Protein AF-A0A2H6FXD0-F1 (afdb_monomer_lite)

Foldseek 3Di:
DDDDDDDDDDDDDDDDDPDDDDDPDDDDPPPPPPPPPDPDAAAEFEEECCADCQARRPPDRPPGHYQVRLQDLVQDDDDNRHQYFQYEYEYAPPVDARQDAREDNAAHDVVGFYEYAYDVPGDHHHALKDWDFDPWDDPDDQLKTKGQAQDQFPWKAFQVPHTFAEAEKDQFDDWDDDDDQKIKGPFDQDAFPWKWFADDLDTDTADEDDDLHDDDARYKYKDDDPDDGGIMIMHRHHPSDDPVPDDRPRMIRFRDDPNPDDARHWYADNSSNMIMHQHNVSHT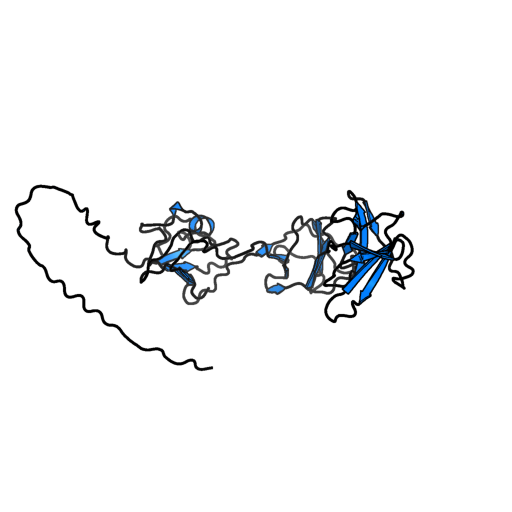DHTRRMMGRNDPDNYHQPPYYRYHYDYD

Radius of gyration: 30.17 Å; chains: 1; bounding box: 67×53×91 Å

Structure (mmCIF, N/CA/C/O backbone):
data_AF-A0A2H6FXD0-F1
#
_entry.id   AF-A0A2H6FXD0-F1
#
loop_
_atom_site.group_PDB
_atom_site.id
_atom_site.type_symbol
_atom_site.label_atom_id
_atom_site.label_alt_id
_atom_site.label_comp_id
_atom_site.label_asym_id
_atom_site.label_entity_id
_atom_site.label_seq_id
_atom_site.pdbx_PDB_ins_code
_atom_site.Cartn_x
_atom_site.Cartn_y
_atom_site.Cartn_z
_atom_site.occupancy
_atom_site.B_iso_or_equiv
_atom_site.auth_seq_id
_atom_site.auth_comp_id
_atom_site.auth_asym_id
_atom_site.auth_atom_id
_atom_site.pdbx_PDB_model_num
ATOM 1 N N . MET A 1 1 ? -33.861 -4.745 -5.002 1.00 38.88 1 MET A N 1
ATOM 2 C CA . MET A 1 1 ? -33.821 -6.207 -4.794 1.00 38.88 1 MET A CA 1
ATOM 3 C C . MET A 1 1 ? -34.271 -6.462 -3.362 1.00 38.88 1 MET A C 1
ATOM 5 O O . MET A 1 1 ? -33.571 -6.068 -2.443 1.00 38.88 1 MET A O 1
ATOM 9 N N . LYS A 1 2 ? -35.511 -6.928 -3.173 1.00 34.16 2 LYS A N 1
ATOM 10 C CA . LYS A 1 2 ? -36.116 -7.185 -1.857 1.00 34.16 2 LYS A CA 1
ATOM 11 C C . LYS A 1 2 ? -35.748 -8.607 -1.438 1.00 34.16 2 LYS A C 1
ATOM 13 O O . LYS A 1 2 ? -36.077 -9.528 -2.177 1.00 34.16 2 LYS A O 1
ATOM 18 N N . ILE A 1 3 ? -35.118 -8.773 -0.278 1.00 30.42 3 ILE A N 1
ATOM 19 C CA . ILE A 1 3 ? -35.028 -10.070 0.397 1.00 30.42 3 ILE A CA 1
ATOM 20 C C . ILE A 1 3 ? -35.851 -9.986 1.677 1.00 30.42 3 ILE A C 1
ATOM 22 O O . ILE A 1 3 ? -35.764 -9.042 2.459 1.00 30.42 3 ILE A O 1
ATOM 26 N N . SER A 1 4 ? -36.741 -10.959 1.763 1.00 31.44 4 SER A N 1
ATOM 27 C CA . SER A 1 4 ? -37.813 -11.166 2.712 1.00 31.44 4 SER A CA 1
ATOM 28 C C . SER A 1 4 ? -37.338 -11.635 4.084 1.00 31.44 4 SER A C 1
ATOM 30 O O . SER A 1 4 ? -36.373 -12.379 4.220 1.00 31.44 4 SER A O 1
ATOM 32 N N . GLN A 1 5 ? -38.131 -11.208 5.062 1.00 38.06 5 GLN A N 1
ATOM 33 C CA . GLN A 1 5 ? -38.290 -11.670 6.436 1.00 38.06 5 GLN A CA 1
ATOM 34 C C . GLN A 1 5 ? -37.974 -13.156 6.690 1.00 38.06 5 GLN A C 1
ATOM 36 O O . GLN A 1 5 ? -38.486 -14.035 6.001 1.00 38.06 5 GLN A O 1
ATOM 41 N N . PHE A 1 6 ? -37.263 -13.409 7.791 1.00 33.41 6 PHE A N 1
ATOM 42 C CA . PHE A 1 6 ? -37.398 -14.623 8.596 1.00 33.41 6 PHE A CA 1
ATOM 43 C C . PHE A 1 6 ? -37.820 -14.204 10.011 1.00 33.41 6 PHE A C 1
ATOM 45 O O . PHE A 1 6 ? -37.043 -13.623 10.762 1.00 33.41 6 PHE A O 1
ATOM 52 N N . LEU A 1 7 ? -39.076 -14.484 10.351 1.00 39.12 7 LEU A N 1
ATOM 53 C CA . LEU A 1 7 ? -39.551 -14.631 11.723 1.00 39.12 7 LEU A CA 1
ATOM 54 C C . LEU A 1 7 ? -39.653 -16.134 11.982 1.00 39.12 7 LEU A C 1
ATOM 56 O O . LEU A 1 7 ? -40.256 -16.829 11.167 1.00 39.12 7 LEU A O 1
ATOM 60 N N . ASN A 1 8 ? -39.080 -16.620 13.088 1.00 34.03 8 ASN A N 1
ATOM 61 C CA . ASN A 1 8 ? -39.716 -17.617 13.958 1.00 34.03 8 ASN A CA 1
ATOM 62 C C . ASN A 1 8 ? -38.872 -17.929 15.208 1.00 34.03 8 ASN A C 1
ATOM 64 O O . ASN A 1 8 ? -37.727 -18.347 15.096 1.00 34.03 8 ASN A O 1
ATOM 68 N N . ASN A 1 9 ? -39.547 -17.793 16.358 1.00 33.56 9 ASN A N 1
ATOM 69 C CA . ASN A 1 9 ? -39.461 -18.568 17.606 1.00 33.56 9 ASN A CA 1
ATOM 70 C C . ASN A 1 9 ? -38.090 -18.643 18.313 1.00 33.56 9 ASN A C 1
ATOM 72 O O . ASN A 1 9 ? -37.129 -19.208 17.814 1.00 33.56 9 ASN A O 1
ATOM 76 N N . SER A 1 10 ? -37.951 -18.220 19.572 1.00 33.34 10 SER A N 1
ATOM 77 C CA . SER A 1 10 ? -38.599 -18.870 20.722 1.00 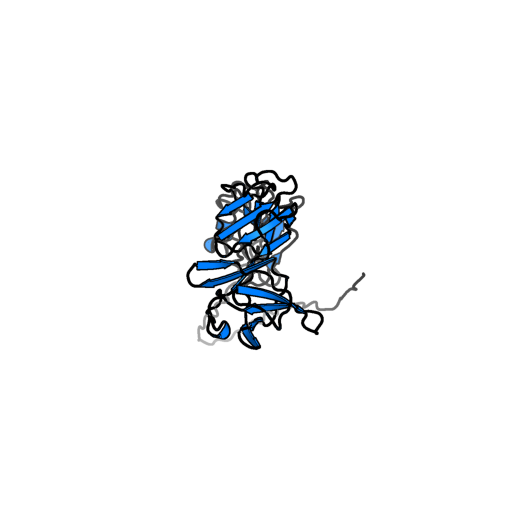33.34 10 SER A CA 1
ATOM 78 C C . SER A 1 10 ? -38.503 -17.977 21.967 1.00 33.34 10 SER A C 1
ATOM 80 O O . SER A 1 10 ? -37.406 -17.578 22.354 1.00 33.34 10 SER A O 1
ATOM 82 N N . LEU A 1 11 ? -39.632 -17.705 22.624 1.00 38.50 11 LEU A N 1
ATOM 83 C CA . LEU A 1 11 ? -39.665 -17.152 23.979 1.00 38.50 11 LEU A CA 1
ATOM 84 C C . LEU A 1 11 ? -39.379 -18.304 24.961 1.00 38.50 11 LEU A C 1
ATOM 86 O O . LEU A 1 11 ? -40.228 -19.173 25.141 1.00 38.50 11 LEU A O 1
ATOM 90 N N . TYR A 1 12 ? -38.205 -18.332 25.593 1.00 41.25 12 TYR A N 1
ATOM 91 C CA . TYR A 1 12 ? -37.979 -19.178 26.769 1.00 41.25 12 TYR A CA 1
ATOM 92 C C . TYR A 1 12 ? -38.279 -18.359 28.026 1.00 41.25 12 TYR A C 1
ATOM 94 O O . TYR A 1 12 ? -37.483 -17.525 28.450 1.00 41.25 12 TYR A O 1
ATOM 102 N N . ALA A 1 13 ? -39.447 -18.600 28.619 1.00 37.66 13 ALA A N 1
ATOM 103 C CA . ALA A 1 13 ? -39.730 -18.204 29.989 1.00 37.66 13 ALA A CA 1
ATOM 104 C C . ALA A 1 13 ? -38.976 -19.158 30.927 1.00 37.66 13 ALA A C 1
ATOM 106 O O . ALA A 1 13 ? -39.341 -20.324 31.063 1.00 37.66 13 ALA A O 1
ATOM 107 N N . ILE A 1 14 ? -37.904 -18.676 31.554 1.00 41.06 14 ILE A N 1
ATOM 108 C CA . ILE A 1 14 ? -37.207 -19.409 32.615 1.00 41.06 14 ILE A CA 1
ATOM 109 C C . ILE A 1 14 ? -37.950 -19.133 33.923 1.00 41.06 14 ILE A C 1
ATOM 111 O O . ILE A 1 14 ? -37.813 -18.073 34.529 1.00 41.06 14 ILE A O 1
ATOM 115 N N . THR A 1 15 ? -38.771 -20.088 34.352 1.00 39.28 15 THR A N 1
ATOM 116 C CA . THR A 1 15 ? -39.356 -20.111 35.694 1.00 39.28 15 THR A CA 1
ATOM 117 C C . THR A 1 15 ? -38.315 -20.667 36.666 1.00 39.28 15 THR A C 1
ATOM 119 O O . THR A 1 15 ? -37.957 -21.840 36.593 1.00 39.28 15 THR A O 1
ATOM 122 N N . PHE A 1 16 ? -37.814 -19.837 37.582 1.00 36.22 16 PHE A N 1
ATOM 123 C CA . PHE A 1 16 ? -36.994 -20.303 38.701 1.00 36.22 16 PHE A CA 1
ATOM 124 C C . PHE A 1 16 ? -37.886 -21.027 39.719 1.00 36.22 16 PHE A C 1
ATOM 126 O O . PHE A 1 16 ? -38.666 -20.398 40.431 1.00 36.22 16 PHE A O 1
ATOM 133 N N . ILE A 1 17 ? -37.764 -22.353 39.801 1.00 37.97 17 ILE A N 1
ATOM 134 C CA . ILE A 1 17 ? -38.286 -23.145 40.920 1.00 37.97 17 ILE A CA 1
ATOM 135 C C . ILE A 1 17 ? -37.179 -23.216 41.975 1.00 37.97 17 ILE A C 1
ATOM 137 O O . ILE A 1 17 ? -36.180 -23.912 41.798 1.00 37.97 17 ILE A O 1
ATOM 141 N N . ALA A 1 18 ? -37.350 -22.490 43.079 1.00 41.81 18 ALA A N 1
ATOM 142 C CA . ALA A 1 18 ? -36.531 -22.654 44.274 1.00 41.81 18 ALA A CA 1
ATOM 143 C C . ALA A 1 18 ? -36.962 -23.939 45.004 1.00 41.81 18 ALA A C 1
ATOM 145 O O . ALA A 1 18 ? -37.889 -23.930 45.811 1.00 41.81 18 ALA A O 1
ATOM 146 N N . ALA A 1 19 ? -36.305 -25.059 44.700 1.00 47.44 19 ALA A N 1
ATOM 147 C CA . ALA A 1 19 ? -36.433 -26.289 45.474 1.00 47.44 19 ALA A CA 1
ATOM 148 C C . ALA A 1 19 ? -35.431 -26.264 46.638 1.00 47.44 19 ALA A C 1
ATOM 150 O O . ALA A 1 19 ? -34.236 -26.494 46.460 1.00 47.44 19 ALA A O 1
ATOM 151 N N . ALA A 1 20 ? -35.927 -25.975 47.841 1.00 50.72 20 ALA A N 1
ATOM 152 C CA . ALA A 1 20 ? -35.190 -26.173 49.080 1.00 50.72 20 ALA A CA 1
ATOM 153 C C . ALA A 1 20 ? -35.106 -27.680 49.387 1.00 50.72 20 ALA A C 1
ATOM 155 O O . ALA A 1 20 ? -36.060 -28.269 49.893 1.00 50.72 20 ALA A O 1
ATOM 156 N N . LEU A 1 21 ? -33.968 -28.310 49.077 1.00 45.41 21 LEU A N 1
ATOM 157 C CA . LEU A 1 21 ? -33.613 -29.627 49.609 1.00 45.41 21 LEU A CA 1
ATOM 158 C C . LEU A 1 21 ? -32.767 -29.449 50.875 1.00 45.41 21 LEU A C 1
ATOM 160 O O . LEU A 1 21 ? -31.603 -29.061 50.818 1.00 45.41 21 LEU A O 1
ATOM 164 N N . LEU A 1 22 ? -33.366 -29.765 52.021 1.00 52.91 22 LEU A N 1
ATOM 165 C CA . LEU A 1 22 ? -32.668 -29.997 53.282 1.00 52.91 22 LEU A CA 1
ATOM 166 C C . LEU A 1 22 ? -32.170 -31.448 53.305 1.00 52.91 22 LEU A C 1
ATOM 168 O O . LEU A 1 22 ? -32.970 -32.374 53.419 1.00 52.91 22 LEU A O 1
ATOM 172 N N . LEU A 1 23 ? -30.852 -31.642 53.229 1.00 51.75 23 LEU A N 1
ATOM 173 C CA . LEU A 1 23 ? -30.190 -32.901 53.575 1.00 51.75 23 LEU A CA 1
ATOM 174 C C . LEU A 1 23 ? -29.038 -32.623 54.555 1.00 51.75 23 LEU A C 1
ATOM 176 O O . LEU A 1 23 ? -28.218 -31.742 54.287 1.00 51.75 23 LEU A O 1
ATOM 180 N N . PRO A 1 24 ? -28.931 -33.373 55.665 1.00 58.72 24 PRO A N 1
ATOM 181 C CA . PRO A 1 24 ? -27.760 -33.351 56.525 1.00 58.72 24 PRO A CA 1
ATOM 182 C C . PRO A 1 24 ? -26.721 -34.329 55.960 1.00 58.72 24 PRO A C 1
ATOM 184 O O . PRO A 1 24 ? -26.877 -35.544 56.051 1.00 58.72 24 PRO A O 1
ATOM 187 N N . GLY A 1 25 ? -25.663 -33.807 55.344 1.00 49.00 25 GLY A N 1
ATOM 188 C CA . GLY A 1 25 ? -24.609 -34.629 54.751 1.00 49.00 25 GLY A CA 1
ATOM 189 C C . GLY A 1 25 ? -23.315 -33.848 54.583 1.00 49.00 25 GLY A C 1
ATOM 190 O O . GLY A 1 25 ? -23.149 -33.100 53.629 1.00 49.00 25 GLY A O 1
ATOM 191 N N . CYS A 1 26 ? -22.422 -34.015 55.552 1.00 54.16 26 CYS A N 1
ATOM 192 C CA . CYS A 1 26 ? -21.089 -33.435 55.635 1.00 54.16 26 CYS A CA 1
ATOM 193 C C . CYS A 1 26 ? -20.241 -33.753 54.386 1.00 54.16 26 CYS A C 1
ATOM 195 O O . CYS A 1 26 ? -20.087 -34.915 54.015 1.00 54.16 26 CYS A O 1
ATOM 197 N N . GLY A 1 27 ? -19.685 -32.714 53.760 1.00 50.03 27 GLY A N 1
ATOM 198 C CA . GLY A 1 27 ? -18.817 -32.812 52.586 1.00 50.03 27 GLY A CA 1
ATOM 199 C C . GLY A 1 27 ? -18.741 -31.477 51.849 1.00 50.03 27 GLY A C 1
ATOM 200 O O . GLY A 1 27 ? -19.303 -31.328 50.769 1.00 50.03 27 GLY A O 1
ATOM 201 N N . SER A 1 28 ? -18.092 -30.483 52.455 1.00 56.03 28 SER A N 1
ATOM 202 C CA . SER A 1 28 ? -17.949 -29.110 51.955 1.00 56.03 28 SER A CA 1
ATOM 203 C C . SER A 1 28 ? -17.104 -29.035 50.673 1.00 56.03 28 SER A C 1
ATOM 205 O O . SER A 1 28 ? -15.950 -28.615 50.678 1.00 56.03 28 SER A O 1
ATOM 207 N N . LYS A 1 29 ? -17.694 -29.408 49.532 1.00 53.94 29 LYS A N 1
ATOM 208 C CA . LYS A 1 29 ? -17.277 -28.890 48.226 1.00 53.94 29 LYS A CA 1
ATOM 209 C C . LYS A 1 29 ? -17.902 -27.511 48.072 1.00 53.94 29 LYS A C 1
ATOM 211 O O . LYS A 1 29 ? -19.076 -27.402 47.736 1.00 53.94 29 LYS A O 1
ATOM 216 N N . SER A 1 30 ? -17.118 -26.468 48.334 1.00 49.38 30 SER A N 1
ATOM 217 C CA . SER A 1 30 ? -17.476 -25.102 47.960 1.00 49.38 30 SER A CA 1
ATOM 218 C C . SER A 1 30 ? -17.662 -25.043 46.446 1.00 49.38 30 SER A C 1
ATOM 220 O O . SER A 1 30 ? -16.702 -24.899 45.692 1.00 49.38 30 SER A O 1
ATOM 222 N N . THR A 1 31 ? -18.902 -25.175 45.983 1.00 51.19 31 THR A N 1
ATOM 223 C CA . THR A 1 31 ? -19.306 -24.663 44.679 1.00 51.19 31 THR A CA 1
ATOM 224 C C . THR A 1 31 ? -19.169 -23.153 44.765 1.00 51.19 31 THR A C 1
ATOM 226 O O . THR A 1 31 ? -20.061 -22.464 45.260 1.00 51.19 31 THR A O 1
ATOM 229 N N . VAL A 1 32 ? -18.011 -22.641 44.348 1.00 52.88 32 VAL A N 1
ATOM 230 C CA . VAL A 1 32 ? -17.852 -21.226 44.030 1.00 52.88 32 VAL A CA 1
ATOM 231 C C . VAL A 1 32 ? -18.738 -20.992 42.813 1.00 52.88 32 VAL A C 1
ATOM 233 O O . VAL A 1 32 ? -18.307 -21.155 41.675 1.00 52.88 32 VAL A O 1
ATOM 236 N N . SER A 1 33 ? -20.013 -20.686 43.051 1.00 55.00 33 SER A N 1
ATOM 237 C CA . SER A 1 33 ? -20.817 -19.969 42.074 1.00 55.00 33 SER A CA 1
ATOM 238 C C . SER A 1 33 ? -20.101 -18.646 41.882 1.00 55.00 33 SER A C 1
ATOM 240 O O . SER A 1 33 ? -20.227 -17.749 42.715 1.00 55.00 33 SER A O 1
ATOM 242 N N . SER A 1 34 ? -19.271 -18.554 40.844 1.00 62.12 34 SER A N 1
ATOM 243 C CA . SER A 1 34 ? -18.758 -17.273 40.391 1.00 62.12 34 SER A CA 1
ATOM 244 C C . SER A 1 34 ? -19.989 -16.438 40.080 1.00 62.12 34 SER A C 1
ATOM 246 O O . SER A 1 34 ? -20.697 -16.717 39.111 1.00 62.12 34 SER A O 1
ATOM 248 N N . LEU A 1 35 ? -20.302 -15.488 40.959 1.00 50.78 35 LEU A N 1
ATOM 249 C CA . LEU A 1 35 ? -21.274 -14.454 40.664 1.00 50.78 35 LEU A CA 1
ATOM 250 C C . LEU A 1 35 ? -20.764 -13.794 39.390 1.00 50.78 35 LEU A C 1
ATOM 252 O O . LEU A 1 35 ? -19.721 -13.146 39.396 1.00 50.78 35 LEU A O 1
ATOM 256 N N . GLN A 1 36 ? -21.434 -14.079 38.279 1.00 54.44 36 GLN A N 1
ATOM 257 C CA . GLN A 1 36 ? -21.150 -13.430 37.018 1.00 54.44 36 GLN A CA 1
ATOM 258 C C . GLN A 1 36 ? -21.526 -11.967 37.237 1.00 54.44 36 GLN A C 1
ATOM 260 O O . GLN A 1 36 ? -22.710 -11.650 37.353 1.00 54.44 36 GLN A O 1
ATOM 265 N N . GLU A 1 37 ? -20.515 -11.113 37.419 1.00 58.50 37 GLU A N 1
ATOM 266 C CA . GLU A 1 37 ? -20.713 -9.672 37.548 1.00 58.50 37 GLU A CA 1
ATOM 267 C C . GLU A 1 37 ? -21.609 -9.207 36.400 1.00 58.50 37 GLU A C 1
ATOM 269 O O . GLU A 1 37 ? -21.444 -9.635 35.251 1.00 58.50 37 GLU A O 1
ATOM 274 N N . ALA A 1 38 ? -22.610 -8.387 36.734 1.00 54.16 38 ALA A N 1
ATOM 275 C CA . ALA A 1 38 ? -23.486 -7.805 35.734 1.00 54.16 38 ALA A CA 1
ATOM 276 C C . ALA A 1 38 ? -22.609 -7.144 34.659 1.00 54.16 38 ALA A C 1
ATOM 278 O O . ALA A 1 38 ? -21.655 -6.447 35.021 1.00 54.16 38 ALA A O 1
ATOM 279 N N . PRO A 1 39 ? -22.880 -7.380 33.361 1.00 57.72 39 PRO A N 1
ATOM 280 C CA . PRO A 1 39 ? -22.070 -6.794 32.310 1.00 57.72 39 PRO A CA 1
ATOM 281 C C . PRO A 1 39 ? -22.012 -5.274 32.518 1.00 57.72 39 PRO A C 1
ATOM 283 O O . PRO A 1 39 ? -23.047 -4.669 32.825 1.00 57.72 39 PRO A O 1
ATOM 286 N N . PRO A 1 40 ? -20.819 -4.662 32.420 1.00 59.84 40 PRO A N 1
ATOM 287 C CA . PRO A 1 40 ? -20.675 -3.228 32.608 1.00 59.84 40 PRO A CA 1
ATOM 288 C C . PRO A 1 40 ? -21.607 -2.495 31.641 1.00 59.84 40 PRO A C 1
ATOM 290 O O . PRO A 1 40 ? -21.858 -2.962 30.527 1.00 59.84 40 PRO A O 1
ATOM 293 N N . ALA A 1 41 ? -22.137 -1.350 32.075 1.00 69.81 41 ALA A N 1
ATOM 294 C CA . ALA A 1 41 ? -22.928 -0.497 31.201 1.00 69.81 41 ALA A CA 1
ATOM 295 C C . ALA A 1 41 ? -22.155 -0.225 29.899 1.00 69.81 41 ALA A C 1
ATOM 297 O O . ALA A 1 41 ? -20.930 -0.085 29.909 1.00 69.81 41 ALA A O 1
ATOM 298 N N . SER A 1 42 ? -22.871 -0.181 28.773 1.00 82.06 42 SER A N 1
ATOM 299 C CA . SER A 1 42 ? -22.286 0.122 27.466 1.00 82.06 42 SER A CA 1
ATOM 300 C C . SER A 1 42 ? -21.617 1.499 27.501 1.00 82.06 42 SER A C 1
ATOM 302 O O . SER A 1 42 ? -22.289 2.522 27.360 1.00 82.06 42 SER A O 1
ATOM 304 N N . ASN A 1 43 ? -20.294 1.521 27.650 1.00 93.56 43 ASN A N 1
ATOM 305 C CA . ASN A 1 43 ? -19.500 2.741 27.595 1.00 93.56 43 ASN A CA 1
ATOM 306 C C . ASN A 1 43 ? -19.154 3.091 26.145 1.00 93.56 43 ASN A C 1
ATOM 308 O O . ASN A 1 43 ? -18.894 2.209 25.317 1.00 93.56 43 ASN A O 1
ATOM 312 N N . LYS A 1 44 ? -19.134 4.395 25.856 1.00 97.19 44 LYS A N 1
ATOM 313 C CA . LYS A 1 44 ? -18.519 4.938 24.646 1.00 97.19 44 LYS A CA 1
ATOM 314 C C . LYS A 1 44 ? -17.063 5.274 24.942 1.00 97.19 44 LYS A C 1
ATOM 316 O O . LYS A 1 44 ? -16.779 5.909 25.954 1.00 97.19 44 LYS A O 1
ATOM 321 N N . LEU A 1 45 ? -16.176 4.849 24.058 1.00 98.25 45 LEU A N 1
ATOM 322 C CA . LEU A 1 45 ? -14.755 5.175 24.075 1.00 98.25 45 LEU A CA 1
ATOM 323 C C . LEU A 1 45 ? -14.417 5.836 22.746 1.00 98.25 45 LEU A C 1
ATOM 325 O O . LEU A 1 45 ? -15.004 5.472 21.733 1.00 98.25 45 LEU A O 1
ATOM 329 N N . TYR A 1 46 ? -13.499 6.786 22.736 1.00 98.12 46 TYR A N 1
ATOM 330 C CA . TYR A 1 46 ? -13.184 7.585 21.559 1.00 98.12 46 TYR A CA 1
ATOM 331 C C . TYR A 1 46 ? -11.770 7.279 21.081 1.00 98.12 46 TYR A C 1
ATOM 333 O O . TYR A 1 46 ? -10.873 7.033 21.888 1.00 98.12 46 TYR A O 1
ATOM 341 N N . VAL A 1 47 ? -11.588 7.282 19.764 1.00 98.19 47 VAL A N 1
ATOM 342 C CA . VAL A 1 47 ? -10.292 7.186 19.091 1.00 98.19 47 VAL A CA 1
ATOM 343 C C . VAL A 1 47 ? -10.157 8.415 18.194 1.00 98.19 47 VAL A C 1
ATOM 345 O O . VAL A 1 47 ? -11.075 8.692 17.425 1.00 98.19 47 VAL A O 1
ATOM 348 N N . CYS A 1 48 ? -9.045 9.140 18.316 1.00 97.12 48 CYS A N 1
ATOM 349 C CA . CYS A 1 48 ? -8.690 10.318 17.518 1.00 97.12 48 CYS A CA 1
ATOM 350 C C . CYS A 1 48 ? -7.240 10.203 17.036 1.00 97.12 48 CYS A C 1
ATOM 352 O O . CYS A 1 48 ? -6.408 9.616 17.731 1.00 97.12 48 CYS A O 1
ATOM 354 N N . ALA A 1 49 ? -6.901 10.751 15.866 1.00 95.38 49 ALA A N 1
ATOM 355 C CA . ALA A 1 49 ? -5.525 10.691 15.366 1.00 95.38 49 ALA A CA 1
ATOM 356 C C . ALA A 1 49 ? -4.561 11.449 16.297 1.00 95.38 49 ALA A C 1
ATOM 358 O O . ALA A 1 49 ? -3.403 11.063 16.453 1.00 95.38 49 ALA A O 1
ATOM 359 N N . THR A 1 50 ? -5.071 12.487 16.961 1.00 95.25 50 THR A N 1
ATOM 360 C CA . THR A 1 50 ? -4.340 13.359 17.891 1.00 95.25 50 THR A CA 1
ATOM 361 C C . THR A 1 50 ? -4.427 12.958 19.371 1.00 95.25 50 THR A C 1
ATOM 363 O O . THR A 1 50 ? -3.876 13.667 20.213 1.00 95.25 50 THR A O 1
ATOM 366 N N . GLY A 1 51 ? -5.091 11.843 19.708 1.00 96.19 51 GLY A N 1
ATOM 367 C CA . GLY A 1 51 ? -5.332 11.444 21.101 1.00 96.19 51 GLY A CA 1
ATOM 368 C C . GLY A 1 51 ? -4.072 11.126 21.918 1.00 96.19 51 GLY A C 1
ATOM 369 O O . GLY A 1 51 ? -3.037 10.726 21.377 1.00 96.19 51 GLY A O 1
ATOM 370 N N . ASP A 1 52 ? -4.165 11.266 23.244 1.00 95.94 52 ASP A N 1
ATOM 371 C CA . ASP A 1 52 ? -3.071 10.979 24.189 1.00 95.94 52 ASP A CA 1
ATOM 372 C C . ASP A 1 52 ? -3.308 9.744 25.086 1.00 95.94 52 ASP A C 1
ATOM 374 O O . ASP A 1 52 ? -2.424 9.351 25.850 1.00 95.94 52 ASP A O 1
ATOM 378 N N . ASN A 1 53 ? -4.470 9.090 24.954 1.00 95.69 53 ASN A N 1
ATOM 379 C CA . ASN A 1 53 ? -4.916 7.919 25.720 1.00 95.69 53 ASN A CA 1
ATOM 380 C C . ASN A 1 53 ? -5.202 8.149 27.220 1.00 95.69 53 ASN A C 1
ATOM 382 O O . ASN A 1 53 ? -5.365 7.174 27.956 1.00 95.69 53 ASN A O 1
ATOM 386 N N . SER A 1 54 ? -5.253 9.389 27.712 1.00 95.75 54 SER A N 1
ATOM 387 C CA . SER A 1 54 ? -5.355 9.668 29.155 1.00 95.75 54 SER A CA 1
ATOM 388 C C . SER A 1 54 ? -6.762 9.495 29.743 1.00 95.75 54 SER A C 1
ATOM 390 O O . SER A 1 54 ? -6.891 9.069 30.896 1.00 95.75 54 SER A O 1
ATOM 392 N N . ALA A 1 55 ? -7.822 9.775 28.977 1.00 94.25 55 ALA A N 1
ATOM 393 C CA . ALA A 1 55 ? -9.211 9.594 29.412 1.00 94.25 55 ALA A CA 1
ATOM 394 C C . ALA A 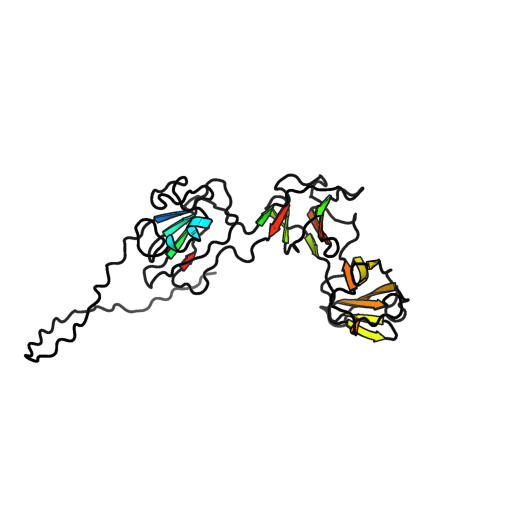1 55 ? -10.167 9.292 28.236 1.00 94.25 55 ALA A C 1
ATOM 396 O O . ALA A 1 55 ? -11.062 10.083 27.945 1.00 94.25 55 ALA A O 1
ATOM 397 N N . PRO A 1 56 ? -10.061 8.113 27.595 1.00 94.50 56 PRO A N 1
ATOM 398 C CA . PRO A 1 56 ? -10.743 7.828 26.330 1.00 94.50 56 PRO A CA 1
ATOM 399 C C . PRO A 1 56 ? -12.272 7.774 26.381 1.00 94.50 56 PRO A C 1
ATOM 401 O O . PRO A 1 56 ? -12.899 7.562 25.350 1.00 94.50 56 PRO A O 1
ATOM 404 N N . SER A 1 57 ? -12.894 7.914 27.550 1.00 94.94 57 SER A N 1
ATOM 405 C CA . SER A 1 57 ? -14.349 7.926 27.731 1.00 94.94 57 SER A CA 1
ATOM 406 C C . SER A 1 57 ? -14.952 9.334 27.832 1.00 94.94 57 SER A C 1
ATOM 408 O O . SER A 1 57 ? -16.164 9.457 27.998 1.00 94.94 57 SER A O 1
ATOM 410 N N . ASP A 1 58 ? -14.139 10.393 27.814 1.00 93.31 58 ASP A N 1
ATOM 411 C CA . ASP A 1 58 ? -14.576 11.762 28.128 1.00 93.31 58 ASP A CA 1
ATOM 412 C C . ASP A 1 58 ? -15.311 12.483 26.978 1.00 93.31 58 ASP A C 1
ATOM 414 O O . ASP A 1 58 ? -15.949 13.512 27.201 1.00 93.31 58 ASP A O 1
ATOM 418 N N . GLY A 1 59 ? -15.259 11.931 25.761 1.00 92.75 59 GLY A N 1
ATOM 419 C CA . GLY A 1 59 ? -15.890 12.507 24.572 1.00 92.75 59 GLY A CA 1
ATOM 420 C C . GLY A 1 59 ? -15.043 13.510 23.801 1.00 92.75 59 GLY A C 1
ATOM 421 O O . GLY A 1 59 ? -15.560 14.108 22.858 1.00 92.75 59 GLY A O 1
ATOM 422 N N . THR A 1 60 ? -13.774 13.709 24.160 1.00 94.50 60 THR A N 1
ATOM 423 C CA . THR A 1 60 ? -12.894 14.681 23.506 1.00 94.50 60 THR A CA 1
ATOM 424 C C . THR A 1 60 ? -11.735 14.002 22.791 1.00 94.50 60 THR A C 1
ATOM 426 O O . THR A 1 60 ? -11.235 12.965 23.219 1.00 94.50 60 THR A O 1
ATOM 429 N N . CYS A 1 61 ? -11.259 14.607 21.700 1.00 96.25 61 CYS A N 1
ATOM 430 C CA . CYS A 1 61 ? -10.096 14.067 21.002 1.00 96.25 61 CYS A CA 1
ATOM 431 C C . CYS A 1 61 ? -8.779 14.243 21.746 1.00 96.25 61 CYS A C 1
ATOM 433 O O . CYS A 1 61 ? -7.880 13.442 21.531 1.00 96.25 61 CYS A O 1
ATOM 435 N N . ALA A 1 62 ? -8.671 15.230 22.639 1.00 96.38 62 ALA A N 1
ATOM 436 C CA . ALA A 1 62 ? -7.447 15.455 23.403 1.00 96.38 62 ALA A CA 1
ATOM 437 C C . ALA A 1 62 ? -7.088 14.237 24.268 1.00 96.38 62 ALA A C 1
ATOM 439 O O . ALA A 1 62 ? -5.922 13.865 24.341 1.00 96.38 62 ALA A O 1
ATOM 440 N N . HIS A 1 63 ? -8.099 13.594 24.862 1.00 95.94 63 HIS A N 1
ATOM 441 C CA . HIS A 1 63 ? -7.918 12.496 25.811 1.00 95.94 63 HIS A CA 1
ATOM 442 C C . HIS A 1 63 ? -8.334 11.118 25.272 1.00 95.94 63 HIS A C 1
ATOM 444 O O . HIS A 1 63 ? -8.171 10.102 25.959 1.00 95.94 63 HIS A O 1
ATOM 450 N N . ALA A 1 64 ? -8.851 11.079 24.039 1.00 97.44 64 ALA A N 1
ATOM 451 C CA . ALA A 1 64 ? -9.178 9.871 23.293 1.00 97.44 64 ALA A CA 1
ATOM 452 C C . ALA A 1 64 ? -7.975 8.932 23.147 1.00 97.44 64 ALA A C 1
ATOM 454 O O . ALA A 1 64 ? -6.815 9.326 23.296 1.00 97.44 64 ALA A O 1
ATOM 455 N N . PHE A 1 65 ? -8.251 7.681 22.781 1.00 98.06 65 PHE A N 1
ATOM 456 C CA . PHE A 1 65 ? -7.192 6.817 22.294 1.00 98.06 65 PHE A CA 1
ATOM 457 C C . PHE A 1 65 ? -6.577 7.398 21.013 1.00 98.06 65 PHE A C 1
ATOM 459 O O . PHE A 1 65 ? -7.309 7.866 20.145 1.00 98.06 65 PHE A O 1
ATOM 466 N N . ASN A 1 66 ? -5.264 7.299 20.842 1.00 96.56 66 ASN A N 1
ATOM 467 C CA . ASN A 1 66 ? -4.672 7.279 19.506 1.00 96.56 66 ASN A CA 1
ATOM 468 C C . ASN A 1 66 ? -4.562 5.839 18.995 1.00 96.56 66 ASN A C 1
ATOM 470 O O . ASN A 1 66 ? -4.877 4.880 19.701 1.00 96.56 66 ASN A O 1
ATOM 474 N N . ALA A 1 67 ? -4.115 5.684 17.751 1.00 95.38 67 ALA A N 1
ATOM 475 C CA . ALA A 1 67 ? -3.892 4.381 17.133 1.00 95.38 67 ALA A CA 1
ATOM 476 C C . ALA A 1 67 ? -3.028 3.436 17.994 1.00 95.38 67 ALA A C 1
ATOM 478 O O . ALA A 1 67 ? -3.386 2.276 18.198 1.00 95.38 67 ALA A O 1
ATOM 479 N N . ASP A 1 68 ? -1.905 3.929 18.519 1.00 96.38 68 ASP A N 1
ATOM 480 C CA . ASP A 1 68 ? -0.967 3.114 19.296 1.00 96.38 68 ASP A CA 1
ATOM 481 C C . ASP A 1 68 ? -1.574 2.665 20.627 1.00 96.38 68 ASP A C 1
ATOM 483 O O . ASP A 1 68 ? -1.476 1.494 21.005 1.00 96.38 68 ASP A O 1
ATOM 487 N N . GLY A 1 69 ? -2.268 3.564 21.324 1.00 97.12 69 GLY A N 1
ATOM 488 C CA . GLY A 1 69 ? -2.957 3.216 22.558 1.00 97.12 69 GLY A CA 1
ATOM 489 C C . GLY A 1 69 ? -4.149 2.299 22.318 1.00 97.12 69 GLY A C 1
ATOM 490 O O . GLY A 1 69 ? -4.316 1.338 23.066 1.00 97.12 69 GLY A O 1
ATOM 491 N N . PHE A 1 70 ? -4.920 2.490 21.246 1.00 97.81 70 PHE A N 1
ATOM 492 C CA . PHE A 1 70 ? -5.956 1.532 20.855 1.00 97.81 70 PHE A CA 1
ATOM 493 C C . PHE A 1 70 ? -5.367 0.133 20.607 1.00 97.81 70 PHE A C 1
ATOM 495 O O . PHE A 1 70 ? -5.964 -0.867 20.994 1.00 97.81 70 PHE A O 1
ATOM 502 N N . ASN A 1 71 ? -4.168 0.044 20.032 1.00 97.62 71 ASN A N 1
ATOM 503 C CA . ASN A 1 71 ? -3.486 -1.224 19.761 1.00 97.62 71 ASN A CA 1
ATOM 504 C C . ASN A 1 71 ? -2.816 -1.862 20.991 1.00 97.62 71 ASN A C 1
ATOM 506 O O . ASN A 1 71 ? -2.423 -3.030 20.929 1.00 97.62 71 ASN A O 1
ATOM 510 N N . THR A 1 72 ? -2.695 -1.133 22.101 1.00 97.75 72 THR A N 1
ATOM 511 C CA . THR A 1 72 ? -2.001 -1.567 23.323 1.00 97.75 72 THR A CA 1
ATOM 512 C C . THR A 1 72 ? -2.896 -2.473 24.175 1.00 97.75 72 THR A C 1
ATOM 514 O O . THR A 1 72 ? -3.993 -2.080 24.564 1.00 97.75 72 THR A O 1
ATOM 517 N N . ALA A 1 73 ? -2.439 -3.690 24.500 1.00 97.56 73 ALA A N 1
ATOM 518 C CA . ALA A 1 73 ? -3.245 -4.715 25.179 1.00 97.56 73 ALA A CA 1
ATOM 519 C C . ALA A 1 73 ? -3.774 -4.279 26.559 1.00 97.56 73 ALA A C 1
ATOM 521 O O . ALA A 1 73 ? -4.879 -4.655 26.947 1.00 97.56 73 ALA A O 1
ATOM 522 N N . GLU A 1 74 ? -3.028 -3.448 27.286 1.00 97.19 74 GLU A N 1
ATOM 523 C CA . GLU A 1 74 ? -3.396 -2.916 28.600 1.00 97.19 74 GLU A CA 1
ATOM 524 C C . GLU A 1 74 ? -4.655 -2.037 28.559 1.00 97.19 74 GLU A C 1
ATOM 526 O O . GLU A 1 74 ? -5.344 -1.926 29.579 1.00 97.19 74 GLU A O 1
ATOM 531 N N . ASN A 1 75 ? -4.986 -1.473 27.393 1.00 97.56 75 ASN A N 1
ATOM 532 C CA . ASN A 1 75 ? -6.182 -0.661 27.156 1.00 97.56 75 ASN A CA 1
ATOM 533 C C . ASN A 1 75 ? -7.426 -1.499 26.818 1.00 97.56 75 ASN A C 1
ATOM 535 O O . ASN A 1 75 ? -8.487 -0.955 26.511 1.00 97.56 75 ASN A O 1
ATOM 539 N N . TRP A 1 76 ? -7.323 -2.827 26.918 1.00 97.88 76 TRP A N 1
ATOM 540 C CA . TRP A 1 76 ? -8.422 -3.764 26.710 1.00 97.88 76 TRP A CA 1
ATOM 541 C C . TRP A 1 76 ? -8.722 -4.574 27.968 1.00 97.88 76 TRP A C 1
ATOM 543 O O . TRP A 1 76 ? -7.877 -4.771 28.843 1.00 97.88 76 TRP A O 1
ATOM 553 N N . GLY A 1 77 ? -9.956 -5.066 28.052 1.00 96.19 77 GLY A N 1
ATOM 554 C CA . GLY A 1 77 ? -10.463 -5.795 29.212 1.00 96.19 77 GLY A CA 1
ATOM 555 C C . GLY A 1 77 ? -11.276 -4.905 30.158 1.00 96.19 77 GLY A C 1
ATOM 556 O O . GLY A 1 77 ? -11.651 -3.798 29.786 1.00 96.19 77 GLY A O 1
ATOM 557 N N . PRO A 1 78 ? -11.611 -5.385 31.365 1.00 92.62 78 PRO A N 1
ATOM 558 C CA . PRO A 1 78 ? -12.523 -4.681 32.264 1.00 92.62 78 PRO A CA 1
ATOM 559 C C . PRO A 1 78 ? -11.924 -3.367 32.792 1.00 92.62 78 PRO A C 1
ATOM 561 O O . PRO A 1 78 ? -10.773 -3.327 33.232 1.00 92.62 78 PRO A O 1
ATOM 564 N N . GLY A 1 79 ? -12.719 -2.295 32.781 1.00 91.69 79 GLY A N 1
ATOM 565 C CA . GLY A 1 79 ? -12.356 -0.981 33.323 1.00 91.69 79 GLY A CA 1
ATOM 566 C C . GLY A 1 79 ? -13.113 0.162 32.642 1.00 91.69 79 GLY A C 1
ATOM 567 O O . GLY A 1 79 ? -13.603 0.006 31.531 1.00 91.69 79 GLY A O 1
ATOM 568 N N . ALA A 1 80 ? -13.206 1.324 33.299 1.00 89.44 80 ALA A N 1
ATOM 569 C CA . ALA A 1 80 ? -13.941 2.479 32.763 1.00 89.44 80 ALA A CA 1
ATOM 570 C C . ALA A 1 80 ? -13.325 3.047 31.468 1.00 89.44 80 ALA A C 1
ATOM 572 O O . ALA A 1 80 ? -14.054 3.466 30.576 1.00 89.44 80 ALA A O 1
ATOM 573 N N . ASN A 1 81 ? -11.996 2.978 31.351 1.00 95.00 81 ASN A N 1
ATOM 574 C CA . ASN A 1 81 ? -11.210 3.517 30.236 1.00 95.00 81 ASN A CA 1
ATOM 575 C C . ASN A 1 81 ? -10.597 2.407 29.373 1.00 95.00 81 ASN A C 1
ATOM 577 O O . ASN A 1 81 ? -9.529 2.588 28.797 1.00 95.00 81 ASN A O 1
ATOM 581 N N . LYS A 1 82 ? -11.221 1.227 29.347 1.00 96.56 82 LYS A N 1
ATOM 582 C CA . LYS A 1 82 ? -10.724 0.073 28.599 1.00 96.56 82 LYS A CA 1
ATOM 583 C C . LYS A 1 82 ? -11.793 -0.470 27.677 1.00 96.56 82 LYS A C 1
ATOM 585 O O . LYS A 1 82 ? -12.963 -0.517 28.042 1.00 96.56 82 LYS A O 1
ATOM 590 N N . VAL A 1 83 ? -11.376 -0.923 26.500 1.00 97.69 83 VAL A N 1
ATOM 591 C CA . VAL A 1 83 ? -12.279 -1.546 25.534 1.00 97.69 83 VAL A CA 1
ATOM 592 C C . VAL A 1 83 ? -12.627 -2.961 26.004 1.00 97.69 83 VAL A C 1
ATOM 594 O O . VAL A 1 83 ? -11.765 -3.836 26.123 1.00 97.69 83 VAL A O 1
ATOM 597 N N . SER A 1 84 ? -13.912 -3.201 26.259 1.00 97.19 84 SER A N 1
ATOM 598 C CA . SER A 1 84 ? -14.459 -4.475 26.735 1.00 97.19 84 SER A CA 1
ATOM 599 C C . SER A 1 84 ? -15.788 -4.827 26.060 1.00 97.19 84 SER A C 1
ATOM 601 O O . SER A 1 84 ? -16.356 -4.029 25.312 1.00 97.19 84 SER A O 1
ATOM 603 N N . ALA A 1 85 ? -16.280 -6.049 26.288 1.00 96.88 85 ALA A N 1
ATOM 604 C CA . ALA A 1 85 ? -17.544 -6.523 25.725 1.00 96.88 85 ALA A CA 1
ATOM 605 C C . ALA A 1 85 ? -18.707 -5.559 26.028 1.00 96.88 85 ALA A C 1
ATOM 607 O O . ALA A 1 85 ? -18.867 -5.104 27.158 1.00 96.88 85 ALA A O 1
ATOM 608 N N . GLY A 1 86 ? -19.523 -5.262 25.013 1.00 96.38 86 GLY A N 1
ATOM 609 C CA . GLY A 1 86 ? -20.637 -4.314 25.099 1.00 96.38 86 GLY A CA 1
ATOM 610 C C . GLY A 1 86 ? -20.248 -2.844 24.932 1.00 96.38 86 GLY A C 1
ATOM 611 O O . GLY A 1 86 ? -21.133 -1.994 24.907 1.00 96.38 86 GLY A O 1
ATOM 612 N N . ASN A 1 87 ? -18.959 -2.507 24.820 1.00 97.69 87 ASN A N 1
ATOM 613 C CA . ASN A 1 87 ? -18.541 -1.128 24.565 1.00 97.69 87 ASN A CA 1
ATOM 614 C C . ASN A 1 87 ? -18.693 -0.744 23.090 1.00 97.69 87 ASN A C 1
ATOM 616 O O . ASN A 1 87 ? -18.621 -1.581 22.185 1.00 97.69 87 ASN A O 1
ATOM 620 N N . THR A 1 88 ? -18.854 0.559 22.864 1.00 97.88 88 THR A N 1
ATOM 621 C CA . THR A 1 88 ? -18.797 1.174 21.537 1.00 97.88 88 THR A CA 1
ATOM 622 C C . THR A 1 88 ? -17.565 2.065 21.447 1.00 97.88 88 THR A C 1
ATOM 624 O O . THR A 1 88 ? -17.425 3.012 22.214 1.00 97.88 88 THR A O 1
ATOM 627 N N . VAL A 1 89 ? -16.689 1.779 20.496 1.00 98.31 89 VAL A N 1
ATOM 628 C CA . VAL A 1 89 ? -15.540 2.599 20.131 1.00 98.31 89 VAL A CA 1
ATOM 629 C C . VAL A 1 89 ? -15.956 3.521 18.987 1.00 98.31 89 VAL A C 1
ATOM 631 O O . VAL A 1 89 ? -16.380 3.058 17.928 1.00 98.31 89 VAL A O 1
ATOM 634 N N . ILE A 1 90 ? -15.864 4.823 19.222 1.00 98.31 90 ILE A N 1
ATOM 635 C CA . ILE A 1 90 ? -16.196 5.893 18.291 1.00 98.31 90 ILE A CA 1
ATOM 636 C C . ILE A 1 90 ? -14.899 6.424 17.688 1.00 98.31 90 ILE A C 1
ATOM 638 O O . ILE A 1 90 ? -14.072 6.994 18.396 1.00 98.31 90 ILE A O 1
ATOM 642 N N . ILE A 1 91 ? -14.724 6.239 16.385 1.00 97.94 91 ILE A N 1
ATOM 643 C CA . ILE A 1 91 ? -13.613 6.816 15.631 1.00 97.94 91 ILE A CA 1
ATOM 644 C C . ILE A 1 91 ? -14.045 8.211 15.191 1.00 97.94 91 ILE A C 1
ATOM 646 O O . ILE A 1 91 ? -15.042 8.364 14.485 1.00 97.94 91 ILE A O 1
ATOM 650 N N . LYS A 1 92 ? -13.336 9.229 15.663 1.00 97.44 92 LYS A N 1
ATOM 651 C CA . LYS A 1 92 ? -13.661 10.626 15.386 1.00 97.44 92 LYS A CA 1
ATOM 652 C C . LYS A 1 92 ? -12.939 11.117 14.144 1.00 97.44 92 LYS A C 1
ATOM 654 O O . LYS A 1 92 ? -11.832 10.678 13.840 1.00 97.44 92 LYS A O 1
ATOM 659 N N . ASP A 1 93 ? -13.555 12.059 13.455 1.00 96.06 93 ASP A N 1
ATOM 660 C CA . ASP A 1 93 ? -12.875 12.872 12.455 1.00 96.06 93 ASP A CA 1
ATOM 661 C C . ASP A 1 93 ? -12.295 14.118 13.141 1.00 96.06 93 ASP A C 1
ATOM 663 O O . ASP A 1 93 ? -13.032 15.015 13.558 1.00 96.06 93 ASP A O 1
ATOM 667 N N . ASP A 1 94 ? -10.974 14.145 13.328 1.00 94.25 94 ASP A N 1
ATOM 668 C CA . ASP A 1 94 ? -10.232 15.298 13.851 1.00 94.25 94 ASP A CA 1
ATOM 669 C C . ASP A 1 94 ? -9.416 16.012 12.758 1.00 94.25 94 ASP A C 1
ATOM 671 O O . ASP A 1 94 ? -8.491 16.768 13.060 1.00 94.25 94 ASP A O 1
ATOM 675 N N . GLY A 1 95 ? -9.761 15.784 11.482 1.00 91.00 95 GLY A N 1
ATOM 676 C CA . GLY A 1 95 ? -9.035 16.299 10.320 1.00 91.00 95 GLY A CA 1
ATOM 677 C C . GLY A 1 95 ? -7.729 15.556 10.016 1.00 91.00 95 GLY A C 1
ATOM 678 O O . GLY A 1 95 ? -7.040 15.903 9.055 1.00 91.00 95 GLY A O 1
ATOM 679 N N . GLY A 1 96 ? -7.380 14.548 10.820 1.00 87.50 96 GLY A N 1
ATOM 680 C CA . GLY A 1 96 ? -6.283 13.625 10.572 1.00 87.50 96 GLY A CA 1
ATOM 681 C C . GLY A 1 96 ? -6.748 12.328 9.911 1.00 87.50 96 GLY A C 1
ATOM 682 O O . GLY A 1 96 ? -7.929 11.988 9.889 1.00 87.50 96 GLY A O 1
ATOM 683 N N . ALA A 1 97 ? -5.785 11.567 9.398 1.00 90.25 97 ALA A N 1
ATOM 684 C CA . ALA A 1 97 ? -6.015 10.215 8.915 1.00 90.25 97 ALA A CA 1
ATOM 685 C C . ALA A 1 97 ? -5.184 9.221 9.739 1.00 90.25 97 ALA A C 1
ATOM 687 O O . ALA A 1 97 ? -4.037 9.485 10.109 1.00 90.25 97 ALA A O 1
ATOM 688 N N . TYR A 1 98 ? -5.777 8.073 10.049 1.00 94.19 98 TYR A N 1
ATOM 689 C CA . TYR A 1 98 ? -5.176 7.044 10.887 1.00 94.19 98 TYR A CA 1
ATOM 690 C C . TYR A 1 98 ? -4.294 6.137 10.030 1.00 94.19 98 TYR A C 1
ATOM 692 O O . TYR A 1 98 ? -4.808 5.286 9.310 1.00 94.19 98 TYR A O 1
ATOM 700 N N . MET A 1 99 ? -2.975 6.321 10.109 1.00 91.12 99 MET A N 1
ATOM 701 C CA . MET A 1 99 ? -1.978 5.653 9.252 1.00 91.12 99 MET A CA 1
ATOM 702 C C . MET A 1 99 ? -1.486 4.306 9.810 1.00 91.12 99 MET A C 1
ATOM 704 O O . MET A 1 99 ? -0.308 3.959 9.694 1.00 91.12 99 MET A O 1
ATOM 708 N N . SER A 1 100 ? -2.350 3.559 10.497 1.00 93.81 100 SER A N 1
ATOM 709 C CA . SER A 1 100 ? -1.975 2.306 11.154 1.00 93.81 100 SER A CA 1
ATOM 710 C C . SER A 1 100 ? -3.095 1.275 11.119 1.00 93.81 100 SER A C 1
ATOM 712 O O . SER A 1 100 ? -4.276 1.585 10.963 1.00 93.81 100 SER A O 1
ATOM 714 N N . THR A 1 101 ? -2.715 0.013 11.301 1.00 96.06 101 THR A N 1
ATOM 715 C CA . THR A 1 101 ? -3.677 -1.067 11.481 1.00 96.06 101 THR A CA 1
ATOM 716 C C . THR A 1 101 ? -4.305 -0.984 12.867 1.00 96.06 101 THR A C 1
ATOM 718 O O . THR A 1 101 ? -3.598 -0.975 13.873 1.00 96.06 101 THR A O 1
ATOM 721 N N . PHE A 1 102 ? -5.631 -1.054 12.932 1.00 97.56 102 PHE A N 1
ATOM 722 C CA . PHE A 1 102 ? -6.382 -1.179 14.176 1.00 97.56 102 PHE A CA 1
ATOM 723 C C . PHE A 1 102 ? -6.451 -2.656 14.577 1.00 97.56 102 PHE A C 1
ATOM 725 O O . PHE A 1 102 ? -7.129 -3.475 13.948 1.00 97.56 102 PHE A O 1
ATOM 732 N N . THR A 1 103 ? -5.722 -3.015 15.629 1.00 97.81 103 THR A N 1
ATOM 733 C CA . THR A 1 103 ? -5.606 -4.379 16.145 1.00 97.81 103 THR A CA 1
ATOM 734 C C . THR A 1 103 ? -6.575 -4.585 17.295 1.00 97.81 103 THR A C 1
ATOM 736 O O . THR A 1 103 ? -6.408 -4.041 18.383 1.00 97.81 103 THR A O 1
ATOM 739 N N . ILE A 1 104 ? -7.590 -5.414 17.068 1.00 98.06 104 ILE A N 1
ATOM 740 C CA . ILE A 1 104 ? -8.599 -5.720 18.077 1.00 98.06 104 ILE A CA 1
ATOM 741 C C . ILE A 1 104 ? -8.008 -6.712 19.073 1.00 98.06 104 ILE A C 1
ATOM 743 O O . ILE A 1 104 ? -7.726 -7.857 18.721 1.00 98.06 104 ILE A O 1
ATOM 747 N N . GLN A 1 105 ? -7.828 -6.297 20.328 1.00 98.12 105 GLN A N 1
ATOM 748 C CA . GLN A 1 105 ? -7.184 -7.145 21.341 1.00 98.12 105 GLN A CA 1
ATOM 749 C C . GLN A 1 105 ? -8.191 -7.975 22.159 1.00 98.12 105 GLN A C 1
ATOM 751 O O . GLN A 1 105 ? -7.823 -9.017 22.706 1.00 98.12 105 GLN A O 1
ATOM 756 N N . GLY A 1 106 ? -9.472 -7.592 22.197 1.00 97.06 106 GLY A N 1
ATOM 757 C CA . GLY A 1 106 ? -10.531 -8.259 22.970 1.00 97.06 106 GLY A CA 1
ATOM 758 C C . GLY A 1 106 ? -11.630 -8.908 22.121 1.00 97.06 106 GLY A C 1
ATOM 759 O O . GLY A 1 106 ? -11.754 -8.642 20.932 1.00 97.06 106 GLY A O 1
ATOM 760 N N . SER A 1 107 ? -12.440 -9.773 22.737 1.00 98.06 107 SER A N 1
ATOM 761 C CA . SER A 1 107 ? -13.684 -10.285 22.139 1.00 98.06 107 SER A CA 1
ATOM 762 C C . SER A 1 107 ? -14.897 -9.695 22.847 1.00 98.06 107 SER A C 1
ATOM 764 O O . SER A 1 107 ? -14.865 -9.480 24.060 1.00 98.06 107 SER A O 1
ATOM 766 N N . GLY A 1 108 ? -15.979 -9.485 22.100 1.00 97.38 108 GLY A N 1
ATOM 767 C CA . GLY A 1 108 ? -17.298 -9.292 22.692 1.00 97.38 108 GLY A CA 1
ATOM 768 C C . GLY A 1 108 ? -17.890 -10.616 23.180 1.00 97.38 108 GLY A C 1
ATOM 769 O O . GLY A 1 108 ? -17.316 -11.692 22.991 1.00 97.38 108 GLY A O 1
ATOM 770 N N . THR A 1 109 ? -19.091 -10.554 23.743 1.00 96.75 109 THR A N 1
ATOM 771 C CA . THR A 1 109 ? -19.885 -11.743 24.086 1.00 96.75 109 THR A CA 1
ATOM 772 C C . THR A 1 109 ? -21.196 -11.756 23.306 1.00 96.75 109 THR A C 1
ATOM 774 O O . THR A 1 109 ? -21.601 -10.746 22.727 1.00 96.75 109 THR A O 1
ATOM 777 N N . ALA A 1 110 ? -21.875 -12.904 23.269 1.00 95.31 110 ALA A N 1
ATOM 778 C CA . ALA A 1 110 ? -23.216 -12.978 22.699 1.00 95.31 110 ALA A CA 1
ATOM 779 C C . ALA A 1 110 ? -24.148 -12.001 23.443 1.00 95.31 110 ALA A C 1
ATOM 781 O O . ALA A 1 110 ? -24.236 -12.031 24.669 1.00 95.31 110 ALA A O 1
ATOM 782 N N . GLY A 1 111 ? -24.806 -11.109 22.702 1.00 95.06 111 GLY A N 1
ATOM 783 C CA . GLY A 1 111 ? -25.644 -10.038 23.255 1.00 95.06 111 GLY A CA 1
ATOM 784 C C . GLY A 1 111 ? -24.891 -8.764 23.659 1.00 95.06 111 GLY A C 1
ATOM 785 O O . GLY A 1 111 ? -25.523 -7.719 23.750 1.00 95.06 111 GLY A O 1
ATOM 786 N N . ASN A 1 112 ? -23.562 -8.814 23.820 1.00 96.31 112 ASN A N 1
ATOM 787 C CA . ASN A 1 112 ? -22.722 -7.648 24.120 1.00 96.31 112 ASN A CA 1
ATOM 788 C C . ASN A 1 112 ? -21.502 -7.605 23.177 1.00 96.31 112 ASN A C 1
ATOM 790 O O . ASN A 1 112 ? -20.362 -7.830 23.612 1.00 96.31 112 ASN A O 1
ATOM 794 N N . PRO A 1 113 ? -21.713 -7.373 21.867 1.00 97.56 113 PRO A N 1
ATOM 795 C CA . PRO A 1 113 ? -20.607 -7.223 20.933 1.00 97.56 113 PRO A CA 1
ATOM 796 C C . PRO A 1 113 ? -19.775 -5.975 21.258 1.00 97.56 113 PRO A C 1
ATOM 798 O O . PRO A 1 113 ? -20.277 -5.019 21.848 1.00 97.56 113 PRO A O 1
ATOM 801 N N . ILE A 1 114 ? -18.507 -5.970 20.847 1.00 98.31 114 ILE A N 1
ATOM 802 C CA . ILE A 1 114 ? -17.719 -4.731 20.776 1.00 98.31 114 ILE A CA 1
ATOM 803 C C . ILE A 1 114 ? -18.069 -4.064 19.450 1.00 98.31 114 ILE A C 1
ATOM 805 O O . ILE A 1 114 ? -17.939 -4.696 18.401 1.00 98.31 114 ILE A O 1
ATOM 809 N N . THR A 1 115 ? -18.522 -2.814 19.488 1.00 98.06 115 THR A N 1
ATOM 810 C CA . THR A 1 115 ? -18.878 -2.052 18.281 1.00 98.06 115 THR A CA 1
ATOM 811 C C . THR A 1 115 ? -17.807 -1.017 17.985 1.00 98.06 115 THR A C 1
ATOM 813 O O . THR A 1 115 ? -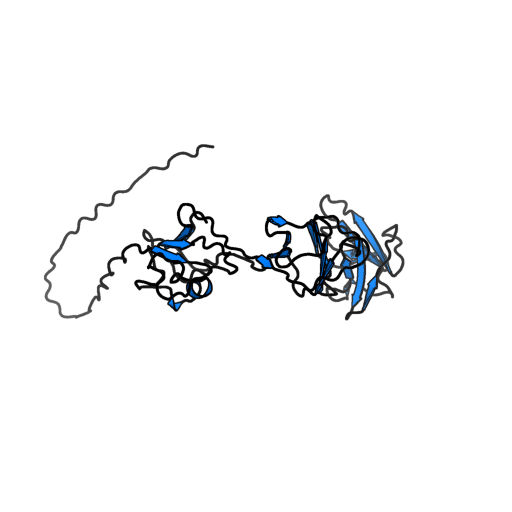17.376 -0.327 18.897 1.00 98.06 115 THR A O 1
ATOM 816 N N . ILE A 1 116 ? -17.387 -0.889 16.731 1.00 98.44 116 ILE A N 1
ATOM 817 C CA . ILE A 1 116 ? -16.435 0.124 16.262 1.00 98.44 116 ILE A CA 1
ATOM 818 C C . ILE A 1 116 ? -17.092 0.861 15.104 1.00 98.44 116 ILE A C 1
ATOM 820 O O . ILE A 1 116 ? -17.506 0.221 14.142 1.00 98.44 116 ILE A O 1
ATOM 824 N N . GLN A 1 117 ? -17.234 2.178 15.196 1.00 97.94 117 GLN A N 1
ATOM 825 C CA . GLN A 1 117 ? -17.919 2.979 14.178 1.00 97.94 117 GLN A CA 1
ATOM 826 C C . GLN A 1 117 ? -17.471 4.440 14.227 1.00 97.94 117 GLN A C 1
ATOM 828 O O . GLN A 1 117 ? -16.941 4.885 15.241 1.00 97.94 117 GLN A O 1
ATOM 833 N N . ALA A 1 118 ? -17.732 5.197 13.167 1.00 97.88 118 ALA A N 1
ATOM 834 C CA . ALA A 1 118 ? -17.614 6.647 13.184 1.00 97.88 118 ALA A CA 1
ATOM 835 C C . ALA A 1 118 ? -18.717 7.299 14.035 1.00 97.88 118 ALA A C 1
ATOM 837 O O . ALA A 1 118 ? -19.805 6.735 14.224 1.00 97.88 118 ALA A O 1
ATOM 838 N N . GLU A 1 119 ? -18.464 8.513 14.529 1.00 96.50 119 GLU A N 1
ATOM 839 C CA . GLU A 1 119 ? -19.548 9.348 15.048 1.00 96.50 119 GLU A CA 1
ATOM 840 C C . GLU A 1 119 ? -20.507 9.755 13.917 1.00 96.50 119 GLU A C 1
ATOM 842 O O . GLU A 1 119 ? -20.135 9.870 12.750 1.00 96.50 119 GLU A O 1
ATOM 847 N N . SER A 1 120 ? -21.784 9.956 14.245 1.00 95.69 120 SER A N 1
ATOM 848 C CA . SER A 1 120 ? -22.775 10.363 13.252 1.00 95.69 120 SER A CA 1
ATOM 849 C C . SER A 1 120 ? -22.418 11.720 12.644 1.00 95.69 120 SER A C 1
ATOM 851 O O . SER A 1 120 ? -22.553 12.743 13.308 1.00 95.69 120 SER A O 1
ATOM 853 N N . GLY A 1 121 ? -22.081 11.724 11.355 1.00 95.44 121 GLY A N 1
ATOM 854 C CA . GLY A 1 121 ? -21.715 12.927 10.603 1.00 95.44 121 GLY A CA 1
ATOM 855 C C . GLY A 1 121 ? -20.213 13.059 10.362 1.00 95.44 121 GLY A C 1
ATOM 856 O O . GLY A 1 121 ? -19.834 13.745 9.418 1.00 95.44 121 GLY A O 1
ATOM 857 N N . ASP A 1 122 ? -19.391 12.348 11.134 1.00 96.56 122 ASP A N 1
ATOM 858 C CA . ASP A 1 122 ? -17.948 12.271 10.918 1.00 96.56 122 ASP A CA 1
ATOM 859 C C . ASP A 1 122 ? -17.633 11.389 9.695 1.00 96.56 122 ASP A C 1
ATOM 861 O O . ASP A 1 122 ? -18.432 10.533 9.295 1.00 96.56 122 ASP A O 1
ATOM 865 N N . SER A 1 123 ? -16.468 11.611 9.080 1.00 95.44 123 SER A N 1
ATOM 866 C CA . SER A 1 123 ? -15.932 10.789 7.982 1.00 95.44 123 SER A CA 1
ATOM 867 C C . SER A 1 123 ? -14.449 10.468 8.217 1.00 95.44 123 SER A C 1
ATOM 869 O O . SER A 1 123 ? -13.596 10.893 7.436 1.00 95.44 123 SER A O 1
ATOM 871 N N . PRO A 1 124 ? -14.117 9.754 9.311 1.00 96.12 124 PRO A N 1
ATOM 872 C CA . PRO A 1 124 ? -12.734 9.454 9.651 1.00 96.12 124 PRO A CA 1
ATOM 873 C C . PRO A 1 124 ? -12.081 8.574 8.581 1.00 96.12 124 PRO A C 1
ATOM 875 O O . PRO A 1 124 ? -12.660 7.593 8.117 1.00 96.12 124 PRO A O 1
ATOM 878 N N . VAL A 1 125 ? -10.829 8.872 8.236 1.00 93.69 125 VAL A N 1
ATOM 879 C CA . VAL A 1 125 ? -10.077 8.096 7.243 1.00 93.69 125 VAL A CA 1
ATOM 880 C C . VAL A 1 125 ? -9.073 7.194 7.945 1.00 93.69 125 VAL A C 1
ATOM 882 O O . VAL A 1 125 ? -8.055 7.665 8.446 1.00 93.69 125 VAL A O 1
ATOM 885 N N . ILE A 1 126 ? -9.326 5.885 7.956 1.00 94.75 126 ILE A N 1
ATOM 886 C CA . ILE A 1 126 ? -8.313 4.887 8.325 1.00 94.75 126 ILE A CA 1
ATOM 887 C C . ILE A 1 126 ? -7.591 4.477 7.051 1.00 94.75 126 ILE A C 1
ATOM 889 O O . ILE A 1 126 ? -8.178 3.830 6.184 1.00 94.75 126 ILE A O 1
ATOM 893 N N . SER A 1 127 ? -6.329 4.871 6.931 1.00 93.19 127 SER A N 1
ATOM 894 C CA . SER A 1 127 ? -5.551 4.677 5.718 1.00 93.19 127 SER A CA 1
ATOM 895 C C . SER A 1 127 ? -4.389 3.724 5.954 1.00 93.19 127 SER A C 1
ATOM 897 O O . SER A 1 127 ? -3.641 3.832 6.922 1.00 93.19 127 SER A O 1
ATOM 899 N N . GLY A 1 128 ? -4.227 2.782 5.027 1.00 92.69 128 GLY A N 1
ATOM 900 C CA . GLY A 1 128 ? -3.025 1.960 4.928 1.00 92.69 128 GLY A CA 1
ATOM 901 C C . GLY A 1 128 ? -1.928 2.604 4.088 1.00 92.69 128 GLY A C 1
ATOM 902 O O . GLY A 1 128 ? -0.948 1.929 3.774 1.00 92.69 128 GLY A O 1
ATOM 903 N N . GLU A 1 129 ? -2.104 3.855 3.668 1.00 94.38 129 GLU A N 1
ATOM 904 C CA . GLU A 1 129 ? -1.165 4.550 2.801 1.00 94.38 129 GLU A CA 1
ATOM 905 C C . GLU A 1 129 ? 0.034 5.105 3.575 1.00 94.38 129 GLU A C 1
ATOM 907 O O . GLU A 1 129 ? -0.035 5.412 4.763 1.00 94.38 129 GLU A O 1
ATOM 912 N N . ALA A 1 130 ? 1.159 5.251 2.883 1.00 94.88 130 ALA A N 1
ATOM 913 C CA . ALA A 1 130 ? 2.283 6.044 3.353 1.00 94.88 130 ALA A CA 1
ATOM 914 C C . ALA A 1 130 ? 2.749 6.986 2.243 1.00 94.88 130 ALA A C 1
ATOM 916 O O . ALA A 1 130 ? 2.860 6.585 1.084 1.00 94.88 130 ALA A O 1
ATOM 917 N N . PHE A 1 131 ? 3.041 8.233 2.606 1.00 95.50 131 PHE A N 1
ATOM 918 C CA . PHE A 1 131 ? 3.497 9.255 1.669 1.00 95.50 131 PHE A CA 1
ATOM 919 C C . PHE A 1 131 ? 4.977 9.098 1.311 1.00 95.50 131 PHE A C 1
ATOM 921 O O . PHE A 1 131 ? 5.814 8.756 2.152 1.00 95.50 131 PHE A O 1
ATOM 928 N N . ILE A 1 132 ? 5.305 9.386 0.053 1.00 96.56 132 ILE A N 1
ATOM 929 C CA . ILE A 1 132 ? 6.656 9.343 -0.502 1.00 96.56 132 ILE A CA 1
ATOM 930 C C . ILE A 1 132 ? 7.170 10.780 -0.647 1.00 96.56 132 ILE A C 1
ATOM 932 O O . ILE A 1 132 ? 6.908 11.464 -1.632 1.00 96.56 132 ILE A O 1
ATOM 936 N N . ASN A 1 133 ? 7.932 11.243 0.347 1.00 93.88 133 ASN A N 1
ATOM 937 C CA . ASN A 1 133 ? 8.323 12.655 0.485 1.00 93.88 133 ASN A CA 1
ATOM 938 C C . ASN A 1 133 ? 9.654 13.044 -0.193 1.00 93.88 133 ASN A C 1
ATOM 940 O O . ASN A 1 133 ? 10.258 14.059 0.149 1.00 93.88 133 ASN A O 1
ATOM 944 N N . GLY A 1 134 ? 10.097 12.278 -1.192 1.00 89.19 134 GLY A N 1
ATOM 945 C CA . GLY A 1 134 ? 11.304 12.588 -1.961 1.00 89.19 134 GLY A CA 1
ATOM 946 C C . GLY A 1 134 ? 12.624 12.355 -1.198 1.00 89.19 134 GLY A C 1
ATOM 947 O O . GLY A 1 134 ? 12.635 11.687 -0.161 1.00 89.19 134 GLY A O 1
ATOM 948 N N . PRO A 1 135 ? 13.758 12.874 -1.712 1.00 96.00 135 PRO A N 1
ATOM 949 C CA . PRO A 1 135 ? 13.857 13.849 -2.803 1.00 96.00 135 PRO A CA 1
ATOM 950 C C . PRO A 1 135 ? 13.525 13.257 -4.182 1.00 96.00 135 PRO A C 1
ATOM 952 O O . PRO A 1 135 ? 14.032 12.200 -4.555 1.00 96.00 135 PRO A O 1
ATOM 955 N N . TRP A 1 136 ? 12.704 13.972 -4.954 1.00 96.75 136 TRP A N 1
ATOM 956 C CA . TRP A 1 136 ? 12.370 13.621 -6.337 1.00 96.75 136 TRP A CA 1
ATOM 957 C C . TRP A 1 136 ? 13.407 14.193 -7.306 1.00 96.75 136 TRP A C 1
ATOM 959 O O . TRP A 1 136 ? 13.732 15.379 -7.258 1.00 96.75 136 TRP A O 1
ATOM 969 N N . THR A 1 137 ? 13.922 13.357 -8.204 1.00 96.38 137 THR A N 1
ATOM 970 C CA . THR A 1 137 ? 14.908 13.741 -9.224 1.00 96.38 137 THR A CA 1
ATOM 971 C C . THR A 1 137 ? 14.292 13.609 -10.608 1.00 96.38 137 THR A C 1
ATOM 973 O O . THR A 1 137 ? 13.776 12.547 -10.948 1.00 96.38 137 THR A O 1
ATOM 976 N N . ALA A 1 138 ? 14.356 14.662 -11.422 1.00 95.31 138 ALA A N 1
ATOM 977 C CA . ALA A 1 138 ? 13.911 14.591 -12.812 1.00 95.31 138 ALA A CA 1
ATOM 978 C C . ALA A 1 138 ? 14.768 13.587 -13.602 1.00 95.31 138 ALA A C 1
ATOM 980 O O . ALA A 1 138 ? 15.995 13.597 -13.504 1.00 95.31 138 ALA A O 1
ATOM 981 N N . THR A 1 139 ? 14.135 12.734 -14.406 1.00 91.00 139 THR A N 1
ATOM 982 C CA . THR A 1 139 ? 14.836 11.715 -15.207 1.00 91.00 139 THR A CA 1
ATOM 983 C C . THR A 1 139 ? 15.314 12.240 -16.563 1.00 91.00 139 THR A C 1
ATOM 985 O O . THR A 1 139 ? 16.131 11.593 -17.216 1.00 91.00 139 THR A O 1
ATOM 988 N N . GLY A 1 140 ? 14.825 13.409 -16.998 1.00 85.25 140 GLY A N 1
ATOM 989 C CA . GLY A 1 140 ? 15.118 13.998 -18.307 1.00 85.25 140 GLY A CA 1
ATOM 990 C C . GLY A 1 140 ? 13.953 14.825 -18.863 1.00 85.25 140 GLY A C 1
ATOM 991 O O . GLY A 1 140 ? 13.278 15.537 -18.125 1.00 85.25 140 GLY A O 1
ATOM 992 N N . THR A 1 141 ? 13.710 14.745 -20.177 1.00 69.50 141 THR A N 1
ATOM 993 C CA . THR A 1 141 ? 12.845 15.673 -20.941 1.00 69.50 141 THR A CA 1
ATOM 994 C C . THR A 1 141 ? 11.342 15.368 -20.969 1.00 69.50 141 THR A C 1
ATOM 996 O O . THR A 1 141 ? 10.626 16.022 -21.716 1.00 69.50 141 THR A O 1
ATOM 999 N N . ASN A 1 142 ? 10.824 14.428 -20.175 1.00 82.88 142 ASN A N 1
ATOM 1000 C CA . ASN A 1 142 ? 9.433 13.963 -20.319 1.00 82.88 142 ASN A CA 1
ATOM 1001 C C . ASN A 1 142 ? 8.580 14.097 -19.053 1.00 82.88 142 ASN A C 1
ATOM 1003 O O . ASN A 1 142 ? 7.605 13.353 -18.911 1.00 82.88 142 ASN A O 1
ATOM 1007 N N . SER A 1 143 ? 8.908 15.052 -18.173 1.00 93.62 143 SER A N 1
ATOM 1008 C CA . SER A 1 143 ? 8.152 15.300 -16.933 1.00 93.62 143 SER A CA 1
ATOM 1009 C C . SER A 1 143 ? 8.057 14.066 -16.033 1.00 93.62 143 SER A C 1
ATOM 1011 O O . SER A 1 143 ? 7.051 13.818 -15.380 1.00 93.62 143 SER A O 1
ATOM 1013 N N . GLU A 1 144 ? 9.107 13.254 -16.049 1.00 94.75 144 GLU A N 1
ATOM 1014 C CA . GLU A 1 144 ? 9.221 12.071 -15.215 1.00 94.75 144 GLU A CA 1
ATOM 1015 C C . GLU A 1 144 ? 10.188 12.329 -14.080 1.00 94.75 144 GLU A C 1
ATOM 1017 O O . GLU A 1 144 ? 11.258 12.921 -14.260 1.00 94.75 144 GLU A O 1
ATOM 1022 N N . TYR A 1 145 ? 9.806 11.832 -12.915 1.00 96.06 145 TYR A N 1
ATOM 1023 C CA . TYR A 1 145 ? 10.544 12.000 -11.684 1.00 96.06 145 TYR A CA 1
ATOM 1024 C C . TYR A 1 145 ? 10.776 10.642 -11.061 1.00 96.06 145 TYR A C 1
ATOM 1026 O O . TYR A 1 145 ? 9.951 9.740 -11.184 1.00 96.06 145 TYR A O 1
ATOM 1034 N N . LYS A 1 146 ? 11.910 10.496 -10.389 1.00 95.56 146 LYS A N 1
ATOM 1035 C CA . LYS A 1 146 ? 12.240 9.281 -9.662 1.00 95.56 146 LYS A CA 1
ATOM 1036 C C . LYS A 1 146 ? 12.670 9.561 -8.236 1.00 95.56 146 LYS A C 1
ATOM 1038 O O . LYS A 1 146 ? 13.186 10.639 -7.939 1.00 95.56 146 LYS A O 1
ATOM 1043 N N . VAL A 1 147 ? 12.492 8.566 -7.381 1.00 96.75 147 VAL A N 1
ATOM 1044 C CA . VAL A 1 147 ? 12.933 8.569 -5.985 1.00 96.75 147 VAL A CA 1
ATOM 1045 C C . VAL A 1 147 ? 13.484 7.195 -5.617 1.00 96.75 147 VAL A C 1
ATOM 1047 O O . VAL A 1 147 ? 12.969 6.175 -6.079 1.00 96.75 147 VAL A O 1
ATOM 1050 N N . SER A 1 148 ? 14.523 7.153 -4.781 1.00 95.94 148 SER A N 1
ATOM 1051 C CA . SER A 1 148 ? 14.982 5.894 -4.188 1.00 95.94 148 SER A CA 1
ATOM 1052 C C . SER A 1 148 ? 13.893 5.340 -3.268 1.00 95.94 148 SER A C 1
ATOM 1054 O O . SER A 1 148 ? 13.448 6.009 -2.336 1.00 95.94 148 SER A O 1
ATOM 1056 N N . PHE A 1 149 ? 13.461 4.115 -3.530 1.00 95.38 149 PHE A N 1
ATOM 1057 C CA . PHE A 1 149 ? 12.332 3.480 -2.877 1.00 95.38 149 PHE A CA 1
ATOM 1058 C C . PHE A 1 149 ? 12.593 1.976 -2.711 1.00 95.38 149 PHE A C 1
ATOM 1060 O O . PHE A 1 149 ? 12.534 1.201 -3.659 1.00 95.38 149 PHE A O 1
ATOM 1067 N N . SER A 1 150 ? 12.897 1.542 -1.488 1.00 93.38 150 SER A N 1
ATOM 1068 C CA . SER A 1 150 ? 13.344 0.166 -1.200 1.00 93.38 150 SER A CA 1
ATOM 1069 C C . SER A 1 150 ? 12.224 -0.873 -1.099 1.00 93.38 150 SER A C 1
ATOM 1071 O O . SER A 1 150 ? 12.502 -2.066 -0.978 1.00 93.38 150 SER A O 1
ATOM 1073 N N . LYS A 1 151 ? 10.959 -0.441 -1.124 1.00 91.88 151 LYS A N 1
ATOM 1074 C CA . LYS A 1 151 ? 9.789 -1.323 -1.079 1.00 91.88 151 LYS A CA 1
ATOM 1075 C C . LYS A 1 151 ? 9.208 -1.479 -2.477 1.00 91.88 151 LYS A C 1
ATOM 1077 O O . LYS A 1 151 ? 9.160 -0.515 -3.224 1.00 91.88 151 LYS A O 1
ATOM 1082 N N . ILE A 1 152 ? 8.701 -2.664 -2.802 1.00 89.25 152 ILE A N 1
ATOM 1083 C CA . ILE A 1 152 ? 7.917 -2.867 -4.025 1.00 89.25 152 ILE A CA 1
ATOM 1084 C C . ILE A 1 152 ? 6.496 -2.358 -3.744 1.00 89.25 152 ILE A C 1
ATOM 1086 O O . ILE A 1 152 ? 5.826 -2.945 -2.891 1.00 89.25 152 ILE A O 1
ATOM 1090 N N . PRO A 1 153 ? 6.020 -1.279 -4.391 1.00 91.19 153 PRO A N 1
ATOM 1091 C CA . PRO A 1 153 ? 4.668 -0.798 -4.153 1.00 91.19 153 PRO A CA 1
ATOM 1092 C C . PRO A 1 153 ? 3.655 -1.694 -4.875 1.00 91.19 153 PRO A C 1
ATOM 1094 O O . PRO A 1 153 ? 3.760 -1.913 -6.080 1.00 91.19 153 PRO A O 1
ATOM 1097 N N . TYR A 1 154 ? 2.643 -2.186 -4.155 1.00 85.69 154 TYR A N 1
ATOM 1098 C CA . TYR A 1 154 ? 1.512 -2.896 -4.773 1.00 85.69 154 TYR A CA 1
ATOM 1099 C C . TYR A 1 154 ? 0.541 -1.945 -5.478 1.00 85.69 154 TYR A C 1
ATOM 1101 O O . TYR A 1 154 ? -0.122 -2.311 -6.445 1.00 85.69 154 TYR A O 1
ATOM 1109 N N . SER A 1 155 ? 0.421 -0.722 -4.969 1.00 91.50 155 SER A N 1
ATOM 1110 C CA . SER A 1 155 ? -0.384 0.353 -5.541 1.00 91.50 155 SER A CA 1
ATOM 1111 C C . SER A 1 155 ? 0.238 1.680 -5.138 1.00 91.50 155 SER A C 1
ATOM 1113 O O . SER A 1 155 ? 0.692 1.821 -4.000 1.00 91.50 155 SER A O 1
ATOM 1115 N N . VAL A 1 156 ? 0.265 2.622 -6.075 1.00 95.81 156 VAL A N 1
ATOM 1116 C CA . VAL A 1 156 ? 0.710 4.001 -5.855 1.00 95.81 156 VAL A CA 1
ATOM 1117 C C . VAL A 1 156 ? -0.456 4.914 -6.191 1.00 95.81 156 VAL A C 1
ATOM 1119 O O . VAL A 1 156 ? -1.210 4.641 -7.130 1.00 95.81 156 VAL A O 1
ATOM 1122 N N . PHE A 1 157 ? -0.605 5.976 -5.417 1.00 96.31 157 PHE A N 1
ATOM 1123 C CA . PHE A 1 157 ? -1.670 6.948 -5.561 1.00 96.31 157 PHE A CA 1
ATOM 1124 C C . PHE A 1 157 ? -1.086 8.344 -5.749 1.00 96.31 157 PHE A C 1
ATOM 1126 O O . PHE A 1 157 ? -0.032 8.670 -5.204 1.00 96.31 157 PHE A O 1
ATOM 1133 N N . GLU A 1 158 ? -1.807 9.155 -6.510 1.00 96.44 158 GLU A N 1
ATOM 1134 C CA . GLU A 1 158 ? -1.617 10.593 -6.664 1.00 96.44 158 GLU A CA 1
ATOM 1135 C C . GLU A 1 158 ? -2.761 11.302 -5.917 1.00 96.44 158 GLU A C 1
ATOM 1137 O O . GLU A 1 158 ? -3.937 10.937 -6.065 1.00 96.44 158 GLU A O 1
ATOM 1142 N N . ASP A 1 159 ? -2.408 12.259 -5.059 1.00 94.88 159 ASP A N 1
ATOM 1143 C CA . ASP A 1 159 ? -3.304 13.031 -4.187 1.00 94.88 159 ASP A CA 1
ATOM 1144 C C . ASP A 1 159 ? -4.192 12.178 -3.259 1.00 94.88 159 ASP A C 1
ATOM 1146 O O . ASP A 1 159 ? -5.312 12.564 -2.924 1.00 94.88 159 ASP A O 1
ATOM 1150 N N . SER A 1 160 ? -3.725 10.989 -2.851 1.00 89.06 160 SER A N 1
ATOM 1151 C CA . SER A 1 160 ? -4.498 10.014 -2.043 1.00 89.06 160 SER A CA 1
ATOM 1152 C C . SER A 1 160 ? -5.867 9.632 -2.643 1.00 89.06 160 SER A C 1
ATOM 1154 O O . SER A 1 160 ? -6.764 9.176 -1.936 1.00 89.06 160 SER A O 1
ATOM 1156 N N . ALA A 1 161 ? -6.070 9.861 -3.945 1.00 87.50 161 ALA A N 1
ATOM 1157 C CA . ALA A 1 161 ? -7.374 9.705 -4.593 1.00 87.50 161 ALA A CA 1
ATOM 1158 C C . ALA A 1 161 ? -7.289 8.965 -5.930 1.00 87.50 161 ALA A C 1
ATOM 1160 O O . ALA A 1 161 ? -8.183 8.188 -6.272 1.00 87.50 161 ALA A O 1
ATOM 1161 N N . THR A 1 162 ? -6.223 9.194 -6.696 1.00 92.12 162 THR A N 1
ATOM 1162 C CA . THR A 1 162 ? -6.069 8.621 -8.033 1.00 92.12 162 THR A CA 1
ATOM 1163 C C . THR A 1 162 ? -5.091 7.461 -7.983 1.00 92.12 162 THR A C 1
ATOM 1165 O O . THR A 1 162 ? -3.910 7.665 -7.731 1.00 92.12 162 THR A O 1
ATOM 1168 N N . VAL A 1 163 ? -5.561 6.243 -8.259 1.00 94.31 163 VAL A N 1
ATOM 1169 C CA . VAL A 1 163 ? -4.671 5.088 -8.447 1.00 94.31 163 VAL A CA 1
ATOM 1170 C C . VAL A 1 163 ? -3.850 5.311 -9.714 1.00 94.31 163 VAL A C 1
ATOM 1172 O O . VAL A 1 163 ? -4.417 5.474 -10.796 1.00 94.31 163 VAL A O 1
ATOM 1175 N N . MET A 1 164 ? -2.528 5.306 -9.584 1.00 93.88 164 MET A N 1
ATOM 1176 C CA . MET A 1 164 ? -1.627 5.402 -10.725 1.00 93.88 164 MET A CA 1
ATOM 1177 C C . MET A 1 164 ? -1.531 4.050 -11.436 1.00 93.88 164 MET A C 1
ATOM 1179 O O . MET A 1 164 ? -1.479 2.999 -10.793 1.00 93.88 164 MET A O 1
ATOM 1183 N N . ASP A 1 165 ? -1.465 4.070 -12.769 1.00 89.88 165 ASP A N 1
ATOM 1184 C CA . ASP A 1 165 ? -1.179 2.860 -13.549 1.00 89.88 165 ASP A CA 1
ATOM 1185 C C . ASP A 1 165 ? 0.294 2.486 -13.364 1.00 89.88 165 ASP A C 1
ATOM 1187 O O . ASP A 1 165 ? 1.189 3.079 -13.972 1.00 89.88 165 ASP A O 1
ATOM 1191 N N . CYS A 1 166 ? 0.536 1.573 -12.429 1.00 88.25 166 CYS A N 1
ATOM 1192 C CA . CYS A 1 166 ? 1.863 1.229 -11.962 1.00 88.25 166 CYS A CA 1
ATOM 1193 C C . CYS A 1 166 ? 2.354 -0.064 -12.570 1.00 88.25 166 CYS A C 1
ATOM 1195 O O . CYS A 1 166 ? 1.800 -1.142 -12.351 1.00 88.25 166 CYS A O 1
ATOM 1197 N N . LEU A 1 167 ? 3.462 0.049 -13.282 1.00 82.19 167 LEU A N 1
ATOM 1198 C CA . LEU A 1 167 ? 4.128 -1.093 -13.855 1.00 82.19 167 LEU A CA 1
ATOM 1199 C C . LEU A 1 167 ? 5.257 -1.545 -12.923 1.00 82.19 167 LEU A C 1
ATOM 1201 O O . LEU A 1 167 ? 6.178 -0.789 -12.623 1.00 82.19 167 LEU A O 1
ATOM 1205 N N . VAL A 1 168 ? 5.181 -2.779 -12.438 1.00 77.44 168 VAL A N 1
ATOM 1206 C CA . VAL A 1 168 ? 6.221 -3.362 -11.582 1.00 77.44 168 VAL A CA 1
ATOM 1207 C C . VAL A 1 168 ? 7.038 -4.328 -12.416 1.00 77.44 168 VAL A C 1
ATOM 1209 O O . VAL A 1 168 ? 6.468 -5.234 -13.028 1.00 77.44 168 VAL A O 1
ATOM 1212 N N . ASP A 1 169 ? 8.358 -4.156 -12.432 1.00 74.44 169 ASP A N 1
ATOM 1213 C CA . ASP A 1 169 ? 9.252 -5.089 -13.110 1.00 74.44 169 ASP A CA 1
ATOM 1214 C C . ASP A 1 169 ? 9.102 -6.500 -12.520 1.00 74.44 169 ASP A C 1
ATOM 1216 O O . ASP A 1 169 ? 9.257 -6.739 -11.322 1.00 74.44 169 ASP A O 1
ATOM 1220 N N . GLU A 1 170 ? 8.757 -7.461 -13.372 1.00 70.25 170 GLU A N 1
ATOM 1221 C CA . GLU A 1 170 ? 8.527 -8.846 -12.994 1.00 70.25 170 GLU A CA 1
ATOM 1222 C C . GLU A 1 170 ? 9.825 -9.605 -13.187 1.00 70.25 170 GLU A C 1
ATOM 1224 O O . GLU A 1 170 ? 10.551 -9.453 -14.172 1.00 70.25 170 GLU A O 1
ATOM 1229 N N . THR A 1 171 ? 10.086 -10.500 -12.244 1.00 74.44 171 THR A N 1
ATOM 1230 C CA . THR A 1 171 ? 11.105 -11.526 -12.402 1.00 74.44 171 THR A CA 1
ATOM 1231 C C . THR A 1 171 ? 10.446 -12.757 -13.015 1.00 74.44 171 THR A C 1
ATOM 1233 O O . THR A 1 171 ? 9.804 -13.517 -12.274 1.00 74.44 171 THR A O 1
ATOM 1236 N N . PRO A 1 172 ? 10.565 -13.001 -14.333 1.00 75.31 172 PRO A N 1
ATOM 1237 C CA . PRO A 1 172 ? 9.861 -14.105 -14.955 1.00 75.31 172 PRO A CA 1
ATOM 1238 C C . PRO A 1 172 ? 10.330 -15.434 -14.360 1.00 75.31 172 PRO A C 1
ATOM 1240 O O . PRO A 1 172 ? 11.525 -15.657 -14.153 1.00 75.31 172 PRO A O 1
ATOM 1243 N N . GLN A 1 173 ? 9.375 -16.314 -14.067 1.00 77.12 173 GLN A N 1
ATOM 1244 C CA . GLN A 1 173 ? 9.627 -17.609 -13.435 1.00 77.12 173 GLN A CA 1
ATOM 1245 C C . GLN A 1 173 ? 9.474 -18.763 -14.434 1.00 77.12 173 GLN A C 1
ATOM 1247 O O . GLN A 1 173 ? 8.798 -18.649 -15.463 1.00 77.12 173 GLN A O 1
ATOM 1252 N N . GLY A 1 174 ? 10.066 -19.907 -14.081 1.00 80.12 174 GLY A N 1
ATOM 1253 C CA . GLY A 1 174 ? 9.861 -21.168 -14.792 1.00 80.12 174 GLY A CA 1
ATOM 1254 C C . GLY A 1 174 ? 10.453 -21.167 -16.199 1.00 80.12 174 GLY A C 1
ATOM 1255 O O . GLY A 1 174 ? 9.744 -21.447 -17.163 1.00 80.12 174 GLY A O 1
ATOM 1256 N N . TRP A 1 175 ? 11.737 -20.832 -16.321 1.00 85.69 175 TRP A N 1
ATOM 1257 C CA . TRP A 1 175 ? 12.451 -20.916 -17.591 1.00 85.69 175 TRP A CA 1
ATOM 1258 C C . TRP A 1 175 ? 12.581 -22.372 -18.039 1.00 85.69 175 TRP A C 1
ATOM 1260 O O . TRP A 1 175 ? 13.110 -23.212 -17.315 1.00 85.69 175 TRP A O 1
ATOM 1270 N N . GLY A 1 176 ? 12.094 -22.663 -19.241 1.00 87.50 176 GLY A N 1
ATOM 1271 C CA . GLY A 1 176 ? 12.268 -23.946 -19.913 1.00 87.50 176 GLY A CA 1
ATOM 1272 C C . GLY A 1 176 ? 12.941 -23.757 -21.265 1.00 87.50 176 GLY A C 1
ATOM 1273 O O . GLY A 1 176 ? 12.663 -22.777 -21.963 1.00 87.50 176 GLY A O 1
ATOM 1274 N N . LEU A 1 177 ? 13.807 -24.699 -21.640 1.00 90.19 177 LEU A N 1
ATOM 1275 C CA . LEU A 1 177 ? 14.425 -24.724 -22.962 1.00 90.19 177 LEU A CA 1
ATOM 1276 C C . LEU A 1 177 ? 13.332 -24.803 -24.036 1.00 90.19 177 LEU A C 1
ATOM 1278 O O . LEU A 1 177 ? 12.484 -25.694 -23.997 1.00 90.19 177 LEU A O 1
ATOM 1282 N N . TYR A 1 178 ? 13.332 -23.858 -24.974 1.00 90.25 178 TYR A N 1
ATOM 1283 C CA . TYR A 1 178 ? 12.398 -23.845 -26.097 1.00 90.25 178 TYR A CA 1
ATOM 1284 C C . TYR A 1 178 ? 13.018 -24.499 -27.335 1.00 90.25 178 TYR A C 1
ATOM 1286 O O . TYR A 1 178 ? 12.448 -25.443 -27.875 1.00 90.25 178 TYR A O 1
ATOM 1294 N N . SER A 1 179 ? 14.175 -24.003 -27.783 1.00 91.44 179 SER A N 1
ATOM 1295 C CA . SER A 1 179 ? 14.918 -24.542 -28.928 1.00 91.44 179 SER A CA 1
ATOM 1296 C C . SER A 1 179 ? 16.332 -23.968 -28.960 1.00 91.44 179 SER A C 1
ATOM 1298 O O . SER A 1 179 ? 16.503 -22.765 -28.750 1.00 91.44 179 SER A O 1
ATOM 1300 N N . GLY A 1 180 ? 17.340 -24.797 -29.247 1.00 90.88 180 GLY A N 1
ATOM 1301 C CA . GLY A 1 180 ? 18.742 -24.365 -29.254 1.00 90.88 180 GLY A CA 1
ATOM 1302 C C . GLY A 1 180 ? 19.110 -23.684 -27.934 1.00 90.88 180 GLY A C 1
ATOM 1303 O O . GLY A 1 180 ? 18.891 -24.268 -26.884 1.00 90.88 180 GLY A O 1
ATOM 1304 N N . ASN A 1 181 ? 19.573 -22.433 -27.995 1.00 90.12 181 ASN A N 1
ATOM 1305 C CA . ASN A 1 181 ? 19.911 -21.608 -26.822 1.00 90.12 181 ASN A CA 1
ATOM 1306 C C . ASN A 1 181 ? 18.800 -20.603 -26.446 1.00 90.12 181 ASN A C 1
ATOM 1308 O O . ASN A 1 181 ? 19.033 -19.622 -25.739 1.00 90.12 181 ASN A O 1
ATOM 1312 N N . THR A 1 182 ? 17.577 -20.819 -26.939 1.00 90.31 182 THR A N 1
ATOM 1313 C CA . THR A 1 182 ? 16.404 -20.007 -26.595 1.00 90.31 182 THR A CA 1
ATOM 1314 C C . THR A 1 182 ? 15.608 -20.669 -25.482 1.00 90.31 182 THR A C 1
ATOM 1316 O O . THR A 1 182 ? 15.190 -21.823 -25.599 1.00 90.31 182 THR A O 1
ATOM 1319 N N . TYR A 1 183 ? 15.313 -19.902 -24.441 1.00 91.38 183 TYR A N 1
ATOM 1320 C CA . TYR A 1 183 ? 14.478 -20.305 -23.318 1.00 91.38 183 TYR A CA 1
ATOM 1321 C C . TYR A 1 183 ? 13.161 -19.546 -23.340 1.00 91.38 183 TYR A C 1
ATOM 1323 O O . TYR A 1 183 ? 13.082 -18.439 -23.867 1.00 91.38 183 TYR A O 1
ATOM 1331 N N . SER A 1 184 ? 12.126 -20.133 -22.748 1.00 91.31 184 SER A N 1
ATOM 1332 C CA . SER A 1 184 ? 10.821 -19.497 -22.596 1.00 91.31 184 SER A CA 1
ATOM 1333 C C . SER A 1 184 ? 10.315 -19.569 -21.163 1.00 91.31 184 SER A C 1
ATOM 1335 O O . SER A 1 184 ? 10.583 -20.539 -20.455 1.00 91.31 184 SER A O 1
ATOM 1337 N N . THR A 1 185 ? 9.563 -18.556 -20.748 1.00 88.50 185 THR A N 1
ATOM 1338 C CA . THR A 1 185 ? 8.895 -18.522 -19.440 1.00 88.50 185 THR A CA 1
ATOM 1339 C C . THR A 1 185 ? 7.631 -19.388 -19.434 1.00 88.50 185 THR A C 1
ATOM 1341 O O . THR A 1 185 ? 7.090 -19.746 -20.489 1.00 88.50 185 THR A O 1
ATOM 1344 N N . GLN A 1 186 ? 7.115 -19.727 -18.246 1.00 81.19 186 GLN A N 1
ATOM 1345 C CA . GLN A 1 186 ? 5.826 -20.424 -18.136 1.00 81.19 186 GLN A CA 1
ATOM 1346 C C . GLN A 1 186 ? 4.652 -19.520 -18.531 1.00 81.19 186 GLN A C 1
ATOM 1348 O O . GLN A 1 186 ? 3.818 -19.924 -19.345 1.00 81.19 186 GLN A O 1
ATOM 1353 N N . ARG A 1 187 ? 4.593 -18.304 -17.974 1.00 82.38 187 ARG A N 1
ATOM 1354 C CA . ARG A 1 187 ? 3.565 -17.300 -18.266 1.00 82.38 187 ARG A CA 1
ATOM 1355 C C . ARG A 1 187 ? 4.035 -15.915 -17.831 1.00 82.38 187 ARG A C 1
ATOM 1357 O O . ARG A 1 187 ? 4.638 -15.786 -16.771 1.00 82.38 187 ARG A O 1
ATOM 1364 N N . LEU A 1 188 ? 3.711 -14.909 -18.631 1.00 76.44 188 LEU A N 1
ATOM 1365 C CA . LEU A 1 188 ? 3.759 -13.498 -18.271 1.00 76.44 188 LEU A CA 1
ATOM 1366 C C . LEU A 1 188 ? 2.357 -12.898 -18.297 1.00 76.44 188 LEU A C 1
ATOM 1368 O O . LEU A 1 188 ? 1.535 -13.259 -19.152 1.00 76.44 188 LEU A O 1
ATOM 1372 N N . TYR A 1 189 ? 2.104 -11.982 -17.364 1.00 72.62 189 TYR A N 1
ATOM 1373 C CA . TYR A 1 189 ? 0.845 -11.245 -17.282 1.00 72.62 189 TYR A CA 1
ATOM 1374 C C . TYR A 1 189 ? 0.838 -9.997 -18.169 1.00 72.62 189 TYR A C 1
ATOM 1376 O O . TYR A 1 189 ? -0.227 -9.593 -18.635 1.00 72.62 189 TYR A O 1
ATOM 1384 N N . TYR A 1 190 ? 2.011 -9.450 -18.492 1.00 71.75 190 TYR A N 1
ATOM 1385 C CA . TYR A 1 190 ? 2.159 -8.283 -19.358 1.00 71.75 190 TYR A CA 1
ATOM 1386 C C . TYR A 1 190 ? 3.289 -8.442 -20.387 1.00 71.75 190 TYR A C 1
ATOM 1388 O O . TYR A 1 190 ? 4.038 -9.420 -20.384 1.00 71.75 190 TYR A O 1
ATOM 1396 N N . VAL A 1 191 ? 3.378 -7.477 -21.308 1.00 72.38 191 VAL A N 1
ATOM 1397 C CA . VAL A 1 191 ? 4.457 -7.390 -22.303 1.00 72.38 191 VAL A CA 1
ATOM 1398 C C . VAL A 1 191 ? 5.603 -6.582 -21.715 1.00 72.38 191 VAL A C 1
ATOM 1400 O O . VAL A 1 191 ? 5.384 -5.410 -21.412 1.00 72.38 191 VAL A O 1
ATOM 1403 N N . PRO A 1 192 ? 6.809 -7.148 -21.559 1.00 80.94 192 PRO A N 1
ATOM 1404 C CA . PRO A 1 192 ? 7.954 -6.337 -21.178 1.00 80.94 192 PRO A CA 1
ATOM 1405 C C . PRO A 1 192 ? 8.233 -5.300 -22.264 1.00 80.94 192 PRO A C 1
ATOM 1407 O O . PRO A 1 192 ? 8.225 -5.628 -23.451 1.00 80.94 192 PRO A O 1
ATOM 1410 N N . ALA A 1 193 ? 8.504 -4.057 -21.877 1.00 75.81 193 ALA A N 1
ATOM 1411 C CA . ALA A 1 193 ? 9.047 -3.069 -22.806 1.00 75.81 193 ALA A CA 1
ATOM 1412 C C . ALA A 1 193 ? 10.552 -3.285 -23.004 1.00 75.81 193 ALA A C 1
ATOM 1414 O O . ALA A 1 193 ? 11.073 -3.090 -24.102 1.00 75.81 193 ALA A O 1
ATOM 1415 N N . VAL A 1 194 ? 11.238 -3.723 -21.947 1.00 80.62 194 VAL A N 1
ATOM 1416 C CA . VAL A 1 194 ? 12.668 -4.016 -21.934 1.00 80.62 194 VAL A CA 1
ATOM 1417 C C . VAL A 1 194 ? 12.897 -5.333 -21.217 1.00 80.62 194 VAL A C 1
ATOM 1419 O O . VAL A 1 194 ? 12.191 -5.689 -20.281 1.00 80.62 194 VAL A O 1
ATOM 1422 N N . VAL A 1 195 ? 13.911 -6.071 -21.643 1.00 84.81 195 VAL A N 1
ATOM 1423 C CA . VAL A 1 195 ? 14.364 -7.255 -20.923 1.00 84.81 195 VAL A CA 1
ATOM 1424 C C . VAL A 1 195 ? 15.842 -7.089 -20.650 1.00 84.81 195 VAL A C 1
ATOM 1426 O O . VAL A 1 195 ? 16.598 -6.686 -21.531 1.00 84.81 195 VAL A O 1
ATOM 1429 N N . TYR A 1 196 ? 16.245 -7.403 -19.433 1.00 85.06 196 TYR A N 1
ATOM 1430 C CA . TYR A 1 196 ? 17.633 -7.481 -19.027 1.00 85.06 196 TYR A CA 1
ATOM 1431 C C . TYR A 1 196 ? 17.985 -8.932 -18.718 1.00 85.06 196 TYR A C 1
ATOM 1433 O O . TYR A 1 196 ? 17.143 -9.677 -18.218 1.00 85.06 196 TYR A O 1
ATOM 1441 N N . ALA A 1 197 ? 19.225 -9.332 -18.987 1.00 85.94 197 ALA A N 1
ATOM 1442 C CA . ALA A 1 197 ? 19.776 -10.589 -18.492 1.00 85.94 197 ALA A CA 1
ATOM 1443 C C . ALA A 1 197 ? 21.109 -10.344 -17.788 1.00 85.94 197 ALA A C 1
ATOM 1445 O O . ALA A 1 197 ? 21.924 -9.549 -18.259 1.00 85.94 197 ALA A O 1
ATOM 1446 N N . GLY A 1 198 ? 21.326 -11.018 -16.664 1.00 80.75 198 GLY A N 1
ATOM 1447 C CA . GLY A 1 198 ? 22.536 -10.870 -15.871 1.00 80.75 198 GLY A CA 1
ATOM 1448 C C . GLY A 1 198 ? 22.386 -11.369 -14.439 1.00 80.75 198 GLY A C 1
ATOM 1449 O O . GLY A 1 198 ? 21.304 -11.726 -13.994 1.00 80.75 198 GLY A O 1
ATOM 1450 N N . GLY A 1 199 ? 23.489 -11.407 -13.700 1.00 72.94 199 GLY A N 1
ATOM 1451 C CA . GLY A 1 199 ? 23.516 -11.831 -12.301 1.00 72.94 199 GLY A CA 1
ATOM 1452 C C . GLY A 1 199 ? 24.449 -10.949 -11.479 1.00 72.94 199 GLY A C 1
ATOM 1453 O O . GLY A 1 199 ? 25.302 -10.258 -12.032 1.00 72.94 199 GLY A O 1
ATOM 1454 N N . ALA A 1 200 ? 24.281 -10.960 -10.153 1.00 67.50 200 ALA A N 1
ATOM 1455 C CA . ALA A 1 200 ? 25.148 -10.244 -9.207 1.00 67.50 200 ALA A CA 1
ATOM 1456 C C . ALA A 1 200 ? 25.328 -8.735 -9.503 1.00 67.50 200 ALA A C 1
ATOM 1458 O O . ALA A 1 200 ? 26.409 -8.184 -9.318 1.00 67.50 200 ALA A O 1
ATOM 1459 N N . GLY A 1 201 ? 24.264 -8.063 -9.963 1.00 64.62 201 GLY A N 1
ATOM 1460 C CA . GLY A 1 201 ? 24.255 -6.609 -10.175 1.00 64.62 201 GLY A CA 1
ATOM 1461 C C . GLY A 1 201 ? 24.798 -6.137 -11.528 1.00 64.62 201 GLY A C 1
ATOM 1462 O O . GLY A 1 201 ? 24.834 -4.936 -11.772 1.00 64.62 201 GLY A O 1
ATOM 1463 N N . LEU A 1 202 ? 25.178 -7.051 -12.426 1.00 76.00 202 LEU A N 1
ATOM 1464 C CA . LEU A 1 202 ? 25.555 -6.723 -13.802 1.00 76.00 202 LEU A CA 1
ATOM 1465 C C . LEU A 1 202 ? 24.476 -7.213 -14.761 1.00 76.00 202 LEU A C 1
ATOM 1467 O O . LEU A 1 202 ? 24.492 -8.364 -15.191 1.00 76.00 202 LEU A O 1
ATOM 1471 N N . TYR A 1 203 ? 23.538 -6.328 -15.086 1.00 82.12 203 TYR A N 1
ATOM 1472 C CA . TYR A 1 203 ? 22.459 -6.591 -16.032 1.00 82.12 203 TYR A CA 1
ATOM 1473 C C . TYR A 1 203 ? 22.771 -5.983 -17.399 1.00 82.12 203 TYR A C 1
ATOM 1475 O O . TYR A 1 203 ? 23.121 -4.809 -17.509 1.00 82.12 203 TYR A O 1
ATOM 1483 N N . VAL A 1 204 ? 22.616 -6.781 -18.456 1.00 84.88 204 VAL A N 1
ATOM 1484 C CA . VAL A 1 204 ? 22.756 -6.339 -19.846 1.00 84.88 204 VAL A CA 1
ATOM 1485 C C . VAL A 1 204 ? 21.372 -6.202 -20.461 1.00 84.88 204 VAL A C 1
ATOM 1487 O O . VAL A 1 204 ? 20.582 -7.147 -20.446 1.00 84.88 204 VAL A O 1
ATOM 1490 N N . LYS A 1 205 ? 21.085 -5.026 -21.027 1.00 87.50 205 LYS A N 1
ATOM 1491 C CA . LYS A 1 205 ? 19.857 -4.786 -21.790 1.00 87.50 205 LYS A CA 1
ATOM 1492 C C . LYS A 1 205 ? 19.854 -5.653 -23.045 1.00 87.50 205 LYS A C 1
ATOM 1494 O O . LYS A 1 205 ? 20.769 -5.575 -23.863 1.00 87.50 205 LYS A O 1
ATOM 1499 N N . LEU A 1 206 ? 18.809 -6.450 -23.206 1.00 90.81 206 LEU A N 1
ATOM 1500 C CA . LEU A 1 206 ? 18.599 -7.287 -24.374 1.00 90.81 206 LEU A CA 1
ATOM 1501 C C . LEU A 1 206 ? 17.903 -6.498 -25.485 1.00 90.81 206 LEU A C 1
ATOM 1503 O O . LEU A 1 206 ? 17.053 -5.638 -25.236 1.00 90.81 206 LEU A O 1
ATOM 1507 N N . THR A 1 207 ? 18.223 -6.830 -26.732 1.00 92.69 207 THR A N 1
ATOM 1508 C CA . THR A 1 207 ? 17.559 -6.241 -27.905 1.00 92.69 207 THR A CA 1
ATOM 1509 C C . THR A 1 207 ? 16.337 -7.060 -28.308 1.00 92.69 207 THR A C 1
ATOM 1511 O O . THR A 1 207 ? 16.313 -8.281 -28.163 1.00 92.69 207 THR A O 1
ATOM 1514 N N . ARG A 1 208 ? 15.285 -6.406 -28.806 1.00 92.19 208 ARG A N 1
ATOM 1515 C CA . ARG A 1 208 ? 14.085 -7.121 -29.250 1.00 92.19 208 ARG A CA 1
ATOM 1516 C C . ARG A 1 208 ? 14.352 -7.799 -30.599 1.00 92.19 208 ARG A C 1
ATOM 1518 O O . ARG A 1 208 ? 14.719 -7.129 -31.560 1.00 92.19 208 ARG A O 1
ATOM 1525 N N . GLY A 1 209 ? 14.181 -9.115 -30.664 1.00 93.31 209 GLY A N 1
ATOM 1526 C CA . GLY A 1 209 ? 14.246 -9.908 -31.889 1.00 93.31 209 GLY A CA 1
ATOM 1527 C C . GLY A 1 209 ? 12.936 -9.879 -32.681 1.00 93.31 209 GLY A C 1
ATOM 1528 O O . GLY A 1 209 ? 11.930 -9.322 -32.237 1.00 93.31 209 GLY A O 1
ATOM 1529 N N . THR A 1 210 ? 12.945 -10.501 -33.862 1.00 92.94 210 THR A N 1
ATOM 1530 C CA . THR A 1 210 ? 11.796 -10.548 -34.787 1.00 92.94 210 THR A CA 1
ATOM 1531 C C . THR A 1 210 ? 11.136 -11.924 -34.887 1.00 92.94 210 THR A C 1
ATOM 1533 O O . THR A 1 210 ? 9.955 -11.998 -35.219 1.00 92.94 210 THR A O 1
ATOM 1536 N N . ASP A 1 211 ? 11.855 -13.001 -34.557 1.00 91.06 211 ASP A N 1
ATOM 1537 C CA . ASP A 1 211 ? 11.344 -14.374 -34.562 1.00 91.06 211 ASP A CA 1
ATOM 1538 C C . ASP A 1 211 ? 11.920 -15.167 -33.378 1.00 91.06 211 ASP A C 1
ATOM 1540 O O . ASP A 1 211 ? 13.129 -15.194 -33.144 1.00 91.06 211 ASP A O 1
ATOM 1544 N N . LYS A 1 212 ? 11.039 -15.846 -32.636 1.00 91.44 212 LYS A N 1
ATOM 1545 C CA . LYS A 1 212 ? 11.395 -16.702 -31.496 1.00 91.44 212 LYS A CA 1
ATOM 1546 C C . LYS A 1 212 ? 12.197 -17.945 -31.890 1.00 91.44 212 LYS A C 1
ATOM 1548 O O . LYS A 1 212 ? 12.839 -18.538 -31.032 1.00 91.44 212 LYS A O 1
ATOM 1553 N N . ASN A 1 213 ? 12.133 -18.367 -33.153 1.00 91.94 213 ASN A N 1
ATOM 1554 C CA . ASN A 1 213 ? 12.850 -19.542 -33.652 1.00 91.94 213 ASN A CA 1
ATOM 1555 C C . ASN A 1 213 ? 14.277 -19.212 -34.116 1.00 91.94 213 ASN A C 1
ATOM 1557 O O . ASN A 1 213 ? 15.040 -20.128 -34.415 1.00 91.94 213 ASN A O 1
ATOM 1561 N N . SER A 1 214 ? 14.641 -17.927 -34.179 1.00 91.88 214 SER A N 1
ATOM 1562 C CA . SER A 1 214 ? 15.946 -17.465 -34.659 1.00 91.88 214 SER A CA 1
ATOM 1563 C C . SER A 1 214 ? 16.497 -16.297 -33.832 1.00 91.88 214 SER A C 1
ATOM 1565 O O . SER A 1 214 ? 17.109 -15.380 -34.384 1.00 91.88 214 SER A O 1
ATOM 1567 N N . LEU A 1 215 ? 16.260 -16.292 -32.515 1.00 93.00 215 LEU A N 1
ATOM 1568 C CA . LEU A 1 215 ? 16.857 -15.293 -31.627 1.00 93.00 215 LEU A CA 1
ATOM 1569 C C . LEU A 1 215 ? 18.382 -15.453 -31.603 1.00 93.00 215 LEU A C 1
ATOM 1571 O O . LEU A 1 215 ? 18.893 -16.544 -31.350 1.00 93.00 215 LEU A O 1
ATOM 1575 N N . SER A 1 216 ? 19.107 -14.357 -31.821 1.00 94.81 216 SER A N 1
ATOM 1576 C CA . SER A 1 216 ? 20.553 -14.271 -31.578 1.00 94.81 216 SER A CA 1
ATOM 1577 C C . SER A 1 216 ? 20.846 -14.077 -30.089 1.00 94.81 216 SER A C 1
ATOM 1579 O O . SER A 1 216 ? 19.984 -13.622 -29.337 1.00 94.81 216 SER A O 1
ATOM 1581 N N . ALA A 1 217 ? 22.075 -14.376 -29.661 1.00 94.06 217 ALA A N 1
ATOM 1582 C CA . ALA A 1 217 ? 22.508 -14.121 -28.290 1.00 94.06 217 ALA A CA 1
ATOM 1583 C C . ALA A 1 217 ? 22.305 -12.643 -27.916 1.00 94.06 217 ALA A C 1
ATOM 1585 O O . ALA A 1 217 ? 22.649 -11.740 -28.680 1.00 94.06 217 ALA A O 1
ATOM 1586 N N . GLY A 1 218 ? 21.732 -12.399 -26.739 1.00 92.38 218 GLY A N 1
ATOM 1587 C CA . GLY A 1 218 ? 21.388 -11.056 -26.283 1.00 92.38 218 GLY A CA 1
ATOM 1588 C C . GLY A 1 218 ? 20.048 -10.526 -26.813 1.00 92.38 218 GLY A C 1
ATOM 1589 O O . GLY A 1 218 ? 19.789 -9.323 -26.704 1.00 92.38 218 GLY A O 1
ATOM 1590 N N . GLN A 1 219 ? 19.204 -11.387 -27.392 1.00 95.00 219 GLN A N 1
ATOM 1591 C CA . GLN A 1 219 ? 17.885 -11.008 -27.898 1.00 95.00 219 GLN A CA 1
ATOM 1592 C C . GLN A 1 219 ? 16.730 -11.597 -27.086 1.00 95.00 219 GLN A C 1
ATOM 1594 O O . GLN A 1 219 ? 16.835 -12.662 -26.473 1.00 95.00 219 GLN A O 1
ATOM 1599 N N . TRP A 1 220 ? 15.592 -10.909 -27.135 1.00 94.44 220 TRP A N 1
ATOM 1600 C CA . TRP A 1 220 ? 14.330 -11.369 -26.566 1.00 94.44 220 TRP A CA 1
ATOM 1601 C C . TRP A 1 220 ? 13.157 -11.120 -27.511 1.00 94.44 220 TRP A C 1
ATOM 1603 O O . TRP A 1 220 ? 13.188 -10.200 -28.325 1.00 94.44 220 TRP A O 1
ATOM 1613 N N . ILE A 1 221 ? 12.090 -11.905 -27.398 1.00 92.94 221 ILE A N 1
ATOM 1614 C CA . ILE A 1 221 ? 10.820 -11.610 -28.066 1.00 92.94 221 ILE A CA 1
ATOM 1615 C C . ILE A 1 221 ? 9.647 -12.142 -27.247 1.00 92.94 221 ILE A C 1
ATOM 1617 O O . ILE A 1 221 ? 9.741 -13.152 -26.551 1.00 92.94 221 ILE A O 1
ATOM 1621 N N . GLU A 1 222 ? 8.518 -11.459 -27.337 1.00 91.31 222 GLU A N 1
ATOM 1622 C CA . GLU A 1 222 ? 7.246 -11.972 -26.849 1.00 91.31 222 GLU A CA 1
ATOM 1623 C C . GLU A 1 222 ? 6.679 -13.005 -27.835 1.00 91.31 222 GLU A C 1
ATOM 1625 O O . GLU A 1 222 ? 6.752 -12.826 -29.050 1.00 91.31 222 GLU A O 1
ATOM 1630 N N . GLY A 1 223 ? 6.049 -14.064 -27.332 1.00 84.00 223 GLY A N 1
ATOM 1631 C CA . GLY A 1 223 ? 5.185 -14.901 -28.154 1.00 84.00 223 GLY A CA 1
ATOM 1632 C C . GLY A 1 223 ? 3.858 -15.210 -27.475 1.00 84.00 223 GLY A C 1
ATOM 1633 O O . GLY A 1 223 ? 3.777 -15.382 -26.257 1.00 84.00 223 GLY A O 1
ATOM 1634 N N . ASN A 1 224 ? 2.816 -15.323 -28.295 1.00 77.38 224 ASN A N 1
ATOM 1635 C CA . ASN A 1 224 ? 1.499 -15.754 -27.848 1.00 77.38 224 ASN A CA 1
ATOM 1636 C C . ASN A 1 224 ? 1.521 -17.241 -27.491 1.00 77.38 224 ASN A C 1
ATOM 1638 O O . ASN A 1 224 ? 2.045 -18.068 -28.247 1.00 77.38 224 ASN A O 1
ATOM 1642 N N . ILE A 1 225 ? 0.900 -17.590 -26.366 1.00 63.66 225 ILE A N 1
ATOM 1643 C CA . ILE A 1 225 ? 0.423 -18.954 -26.159 1.00 63.66 225 ILE A CA 1
ATOM 1644 C C . ILE A 1 225 ? -0.857 -19.082 -26.992 1.00 63.66 225 ILE A C 1
ATOM 1646 O O . ILE A 1 225 ? -1.674 -18.167 -27.019 1.00 63.66 225 ILE A O 1
ATOM 1650 N N . LEU A 1 226 ? -1.041 -20.208 -27.684 1.00 66.88 226 LEU A N 1
ATOM 1651 C CA . LEU A 1 226 ? -2.267 -20.495 -28.449 1.00 66.88 226 LEU A CA 1
ATOM 1652 C C . LEU A 1 226 ? -3.529 -20.584 -27.561 1.00 66.88 226 LEU A C 1
ATOM 1654 O O . LEU A 1 226 ? -4.629 -20.748 -28.078 1.00 66.88 226 LEU A O 1
ATOM 1658 N N . ASP A 1 227 ? -3.369 -20.465 -26.242 1.00 51.44 227 ASP A N 1
ATOM 1659 C CA . ASP A 1 227 ? -4.434 -20.407 -25.253 1.00 51.44 227 ASP A CA 1
ATOM 1660 C C . ASP A 1 227 ? -4.597 -18.964 -24.746 1.00 51.44 227 ASP A C 1
ATOM 1662 O O . ASP A 1 227 ? -3.638 -18.296 -24.351 1.00 51.44 227 ASP A O 1
ATOM 1666 N N . VAL A 1 228 ? -5.837 -18.487 -24.781 1.00 50.50 228 VAL A N 1
ATOM 1667 C CA . VAL A 1 228 ? -6.303 -17.086 -24.820 1.00 50.50 228 VAL A CA 1
ATOM 1668 C C . VAL A 1 228 ? -5.936 -16.197 -23.620 1.00 50.50 228 VAL A C 1
ATOM 1670 O O . VAL A 1 228 ? -6.443 -15.083 -23.512 1.00 50.50 228 VAL A O 1
ATOM 1673 N N . ARG A 1 229 ? -5.086 -16.638 -22.685 1.00 56.94 229 ARG A N 1
ATOM 1674 C CA . ARG A 1 229 ? -4.823 -15.889 -21.440 1.00 56.94 229 ARG A CA 1
ATOM 1675 C C . ARG A 1 229 ? -3.364 -15.802 -20.995 1.00 56.94 229 ARG A C 1
ATOM 1677 O O . ARG A 1 229 ? -3.121 -15.281 -19.906 1.00 56.94 229 ARG A O 1
ATOM 1684 N N . GLY A 1 230 ? -2.389 -16.280 -21.767 1.00 67.69 230 GLY A N 1
ATOM 1685 C CA . GLY A 1 230 ? -0.980 -16.202 -21.363 1.00 67.69 230 GLY A CA 1
ATOM 1686 C C . GLY A 1 230 ? -0.050 -15.741 -22.479 1.00 67.69 230 GLY A C 1
ATOM 1687 O O . GLY A 1 230 ? -0.140 -16.216 -23.608 1.00 67.69 230 GLY A O 1
ATOM 1688 N N . ARG A 1 231 ? 0.870 -14.833 -22.147 1.00 81.12 231 ARG A N 1
ATOM 1689 C CA . ARG A 1 231 ? 2.013 -14.468 -22.993 1.00 81.12 231 ARG A CA 1
ATOM 1690 C C . ARG A 1 231 ? 3.241 -15.239 -22.505 1.00 81.12 231 ARG A C 1
ATOM 1692 O O . ARG A 1 231 ? 3.327 -15.569 -21.321 1.00 81.12 231 ARG A O 1
ATOM 1699 N N . LYS A 1 232 ? 4.182 -15.547 -23.394 1.00 88.31 232 LYS A N 1
ATOM 1700 C CA . LYS A 1 232 ? 5.511 -16.059 -23.029 1.00 88.31 232 LYS A CA 1
ATOM 1701 C C . LYS A 1 232 ? 6.572 -15.076 -23.463 1.00 88.31 232 LYS A C 1
ATOM 1703 O O . LYS A 1 232 ? 6.461 -14.458 -24.520 1.00 88.31 232 LYS A O 1
ATOM 1708 N N . LEU A 1 233 ? 7.624 -14.997 -22.666 1.00 90.38 233 LEU A N 1
ATOM 1709 C CA . LEU A 1 233 ? 8.847 -14.327 -23.057 1.00 90.38 233 LEU A CA 1
ATOM 1710 C C . LEU A 1 233 ? 9.856 -15.376 -23.492 1.00 90.38 233 LEU A C 1
ATOM 1712 O O . LEU A 1 233 ? 10.087 -16.342 -22.770 1.00 90.38 233 LEU A O 1
ATOM 1716 N N . TYR A 1 234 ? 10.420 -15.171 -24.675 1.00 92.12 234 TYR A N 1
ATOM 1717 C CA . TYR A 1 234 ? 11.494 -15.968 -25.239 1.00 92.12 234 TYR A CA 1
ATOM 1718 C C . TYR A 1 234 ? 12.785 -15.164 -25.150 1.00 92.12 234 TYR A C 1
ATOM 1720 O O . TYR A 1 234 ? 12.808 -13.999 -25.548 1.00 92.12 234 TYR A O 1
ATO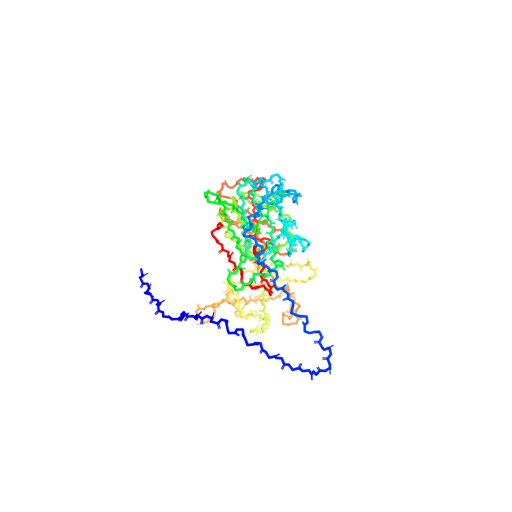M 1728 N N . VAL A 1 235 ? 13.843 -15.770 -24.621 1.00 91.62 235 VAL A N 1
ATOM 1729 C CA . VAL A 1 235 ? 15.139 -15.117 -24.417 1.00 91.62 235 VAL A CA 1
ATOM 1730 C C . VAL A 1 235 ? 16.251 -16.035 -24.882 1.00 91.62 235 VAL A C 1
ATOM 1732 O O . VAL A 1 235 ? 16.276 -17.212 -24.527 1.00 91.62 235 VAL A O 1
ATOM 1735 N N . HIS A 1 236 ? 17.195 -15.469 -25.625 1.00 92.88 236 HIS A N 1
ATOM 1736 C CA . HIS A 1 236 ? 18.507 -16.055 -25.844 1.00 92.88 236 HIS A CA 1
ATOM 1737 C C . HIS A 1 236 ? 19.516 -15.214 -25.056 1.00 92.88 236 HIS A C 1
ATOM 1739 O O . HIS A 1 236 ? 19.860 -14.096 -25.447 1.00 92.88 236 HIS A O 1
ATOM 1745 N N . ALA A 1 237 ? 19.938 -15.728 -23.899 1.00 87.00 237 ALA A N 1
ATOM 1746 C CA . ALA A 1 237 ? 20.836 -15.011 -23.001 1.00 87.00 237 ALA A CA 1
ATOM 1747 C C . ALA A 1 237 ? 22.202 -14.740 -23.669 1.00 87.00 237 ALA A C 1
ATOM 1749 O O . ALA A 1 237 ? 22.643 -15.530 -24.507 1.00 87.00 237 ALA A O 1
ATOM 1750 N N . PRO A 1 238 ? 22.894 -13.640 -23.325 1.00 87.31 238 PRO A N 1
ATOM 1751 C CA . PRO A 1 238 ? 24.272 -13.434 -23.756 1.00 87.31 238 PRO A CA 1
ATOM 1752 C C . PRO A 1 238 ? 25.184 -14.567 -23.253 1.00 87.31 238 PRO A C 1
ATOM 1754 O O . PRO A 1 238 ? 25.073 -14.973 -22.100 1.00 87.31 238 PRO A O 1
ATOM 1757 N N . GLY A 1 239 ? 26.118 -15.031 -24.090 1.00 84.00 239 GLY A N 1
ATOM 1758 C CA . GLY A 1 239 ? 27.220 -15.905 -23.662 1.00 84.00 239 GLY A CA 1
ATOM 1759 C C . GLY A 1 239 ? 26.867 -17.372 -23.388 1.00 84.00 239 GLY A C 1
ATOM 1760 O O . GLY A 1 239 ? 27.455 -17.950 -22.481 1.00 84.00 239 GLY A O 1
ATOM 1761 N N . ASP A 1 240 ? 25.932 -17.963 -24.143 1.00 80.62 240 ASP A N 1
ATOM 1762 C CA . ASP A 1 240 ? 25.521 -19.379 -24.025 1.00 80.62 240 ASP A CA 1
ATOM 1763 C C . ASP A 1 240 ? 25.139 -19.801 -22.591 1.00 80.62 240 ASP A C 1
ATOM 1765 O O . ASP A 1 240 ? 25.408 -20.915 -22.141 1.00 80.62 240 ASP A O 1
ATOM 1769 N N . VAL A 1 241 ? 24.507 -18.890 -21.844 1.00 84.44 241 VAL A N 1
ATOM 1770 C CA . VAL A 1 241 ? 24.091 -19.144 -20.461 1.00 84.44 241 VAL A CA 1
ATOM 1771 C C . VAL A 1 241 ? 22.813 -19.979 -20.416 1.00 84.44 241 VAL A C 1
ATOM 1773 O O . VAL A 1 241 ? 21.786 -19.603 -20.984 1.00 84.44 241 VAL A O 1
ATOM 1776 N N . ASP A 1 242 ? 22.853 -21.076 -19.656 1.00 83.94 242 ASP A N 1
ATOM 1777 C CA . ASP A 1 242 ? 21.675 -21.898 -19.387 1.00 83.94 242 ASP A CA 1
ATOM 1778 C C . ASP A 1 242 ? 20.755 -21.241 -18.354 1.00 83.94 242 ASP A C 1
ATOM 1780 O O . ASP A 1 242 ? 20.998 -21.325 -17.147 1.00 83.94 242 ASP A O 1
ATOM 1784 N N . LEU A 1 243 ? 19.676 -20.611 -18.835 1.00 82.06 243 LEU A N 1
ATOM 1785 C CA . LEU A 1 243 ? 18.680 -19.920 -18.009 1.00 82.06 243 LEU A CA 1
ATOM 1786 C C . LEU A 1 243 ? 17.906 -20.844 -17.062 1.00 82.06 243 LEU A C 1
ATOM 1788 O O . LEU A 1 243 ? 17.364 -20.362 -16.070 1.00 82.06 243 LEU A O 1
ATOM 1792 N N . SER A 1 244 ? 17.852 -22.152 -17.331 1.00 81.44 244 SER A N 1
ATOM 1793 C CA . SER A 1 244 ? 17.174 -23.106 -16.443 1.00 81.44 244 SER A CA 1
ATOM 1794 C C . SER A 1 244 ? 17.974 -23.401 -15.170 1.00 81.44 244 SER A C 1
ATOM 1796 O O . SER A 1 244 ? 17.394 -23.741 -14.139 1.00 81.44 244 SER A O 1
ATOM 1798 N N . ALA A 1 245 ? 19.295 -23.209 -15.229 1.00 83.62 245 ALA A N 1
ATOM 1799 C CA . ALA A 1 245 ? 20.212 -23.365 -14.107 1.00 83.62 245 ALA A CA 1
ATOM 1800 C C . ALA A 1 245 ? 20.471 -22.049 -13.349 1.00 83.62 245 ALA A C 1
ATOM 1802 O O . ALA A 1 245 ? 21.162 -22.054 -12.329 1.00 83.62 245 ALA A O 1
ATOM 1803 N N . GLN A 1 246 ? 19.947 -20.918 -13.835 1.00 81.88 246 GLN A N 1
ATOM 1804 C CA . GLN A 1 246 ? 20.168 -19.616 -13.211 1.00 81.88 246 GLN A CA 1
ATOM 1805 C C . GLN A 1 246 ? 19.240 -19.372 -12.013 1.00 81.88 246 GLN A C 1
ATOM 1807 O O . GLN A 1 246 ? 18.106 -19.861 -11.980 1.00 81.88 246 GLN A O 1
ATOM 1812 N N . PRO A 1 247 ? 19.685 -18.578 -11.020 1.00 73.75 247 PRO A N 1
ATOM 1813 C CA . PRO A 1 247 ? 18.828 -18.181 -9.914 1.00 73.75 247 PRO A CA 1
ATOM 1814 C C . PRO A 1 247 ? 17.639 -17.341 -10.399 1.00 73.75 247 PRO A C 1
ATOM 1816 O O . PRO A 1 247 ? 17.686 -16.668 -11.435 1.00 73.75 247 PRO A O 1
ATOM 1819 N N . LYS A 1 248 ? 16.572 -17.323 -9.590 1.00 70.69 248 LYS A N 1
ATOM 1820 C CA . LYS A 1 248 ? 15.488 -16.344 -9.746 1.00 70.69 248 LYS A CA 1
ATOM 1821 C C . LYS A 1 248 ? 16.100 -14.940 -9.777 1.00 70.69 248 LYS A C 1
ATOM 1823 O O . LYS A 1 248 ? 16.890 -14.614 -8.898 1.00 70.69 248 LYS A O 1
ATOM 1828 N N . GLY A 1 249 ? 15.738 -14.136 -10.774 1.00 62.84 249 GLY A N 1
ATOM 1829 C CA . GLY A 1 249 ? 16.295 -12.789 -10.955 1.00 62.84 249 GLY A CA 1
ATOM 1830 C C . GLY A 1 249 ? 17.230 -12.646 -12.148 1.00 62.84 249 GLY A C 1
ATOM 1831 O O . GLY A 1 249 ? 17.505 -11.522 -12.531 1.00 62.84 249 GLY A O 1
ATOM 1832 N N . TYR A 1 250 ? 17.690 -13.743 -12.766 1.00 69.25 250 TYR A N 1
ATOM 1833 C CA . TYR A 1 250 ? 18.685 -13.632 -13.838 1.00 69.25 250 TYR A CA 1
ATOM 1834 C C . TYR A 1 250 ? 18.174 -12.893 -15.078 1.00 69.25 250 TYR A C 1
ATOM 1836 O O . TYR A 1 250 ? 18.904 -12.145 -15.720 1.00 69.25 250 TYR A O 1
ATOM 1844 N N . VAL A 1 251 ? 16.907 -13.102 -15.428 1.00 71.50 251 VAL A N 1
ATOM 1845 C CA . VAL A 1 251 ? 16.224 -12.291 -16.432 1.00 71.50 251 VAL A CA 1
ATOM 1846 C C . VAL A 1 251 ? 15.254 -11.385 -15.703 1.00 71.50 251 VAL A C 1
ATOM 1848 O O . VAL A 1 251 ? 14.455 -11.861 -14.894 1.00 71.50 251 VAL A O 1
ATOM 1851 N N . LEU A 1 252 ? 15.302 -10.100 -16.024 1.00 65.94 252 LEU A N 1
ATOM 1852 C CA . LEU A 1 252 ? 14.371 -9.107 -15.518 1.00 65.94 252 LEU A CA 1
ATOM 1853 C C . LEU A 1 252 ? 13.591 -8.541 -16.688 1.00 65.94 252 LEU A C 1
ATOM 1855 O O . LEU A 1 252 ? 14.161 -8.053 -17.663 1.00 65.94 252 LEU A O 1
ATOM 1859 N N . ALA A 1 253 ? 12.277 -8.677 -16.610 1.00 63.97 253 ALA A N 1
ATOM 1860 C CA . ALA A 1 253 ? 11.358 -8.122 -17.577 1.00 63.97 253 ALA A CA 1
ATOM 1861 C C . ALA A 1 253 ? 10.948 -6.755 -17.046 1.00 63.97 253 ALA A C 1
ATOM 1863 O O . ALA A 1 253 ? 10.097 -6.662 -16.163 1.00 63.97 253 ALA A O 1
ATOM 1864 N N . ALA A 1 254 ? 11.586 -5.712 -17.568 1.00 63.88 254 ALA A N 1
ATOM 1865 C CA . ALA A 1 254 ? 11.200 -4.365 -17.235 1.00 63.88 254 ALA A CA 1
ATOM 1866 C C . ALA A 1 254 ? 10.018 -3.932 -18.092 1.00 63.88 254 ALA A C 1
ATOM 1868 O O . ALA A 1 254 ? 9.971 -4.061 -19.321 1.00 63.88 254 ALA A O 1
ATOM 1869 N N . SER A 1 255 ? 9.022 -3.420 -17.407 1.00 59.44 255 SER A N 1
ATOM 1870 C CA . SER A 1 255 ? 7.758 -3.031 -18.007 1.00 59.44 255 SER A CA 1
ATOM 1871 C C . SER A 1 255 ? 7.860 -1.732 -18.817 1.00 59.44 255 SER A C 1
ATOM 1873 O O . SER A 1 255 ? 6.984 -1.470 -19.645 1.00 59.44 255 SER A O 1
ATOM 1875 N N . LYS A 1 256 ? 8.935 -0.937 -18.643 1.00 65.69 256 LYS A N 1
ATOM 1876 C CA . LYS A 1 256 ? 9.085 0.358 -19.322 1.00 65.69 256 LYS A CA 1
ATOM 1877 C C . LYS A 1 256 ? 10.529 0.876 -19.446 1.00 65.69 256 LYS A C 1
ATOM 1879 O O . LYS A 1 256 ? 11.366 0.604 -18.595 1.00 65.69 256 LYS A O 1
ATOM 1884 N N . GLU A 1 257 ? 10.815 1.653 -20.498 1.00 67.38 257 GLU A N 1
ATOM 1885 C CA . GLU A 1 257 ? 12.017 2.509 -20.573 1.00 67.38 257 GLU A CA 1
ATOM 1886 C C . GLU A 1 257 ? 11.746 3.841 -19.864 1.00 67.38 257 GLU A C 1
ATOM 1888 O O . GLU A 1 257 ? 10.670 4.421 -20.051 1.00 67.38 257 GLU A O 1
ATOM 1893 N N . ALA A 1 258 ? 12.716 4.351 -19.097 1.00 65.00 258 ALA A N 1
ATOM 1894 C CA . ALA A 1 258 ? 12.655 5.709 -18.558 1.00 65.00 258 ALA A CA 1
ATOM 1895 C C . ALA A 1 258 ? 12.353 6.718 -19.683 1.00 65.00 258 ALA A C 1
ATOM 1897 O O . ALA A 1 258 ? 12.931 6.648 -20.769 1.00 65.00 258 ALA A O 1
ATOM 1898 N N . GLY A 1 259 ? 11.436 7.646 -19.431 1.00 76.38 259 GLY A N 1
ATOM 1899 C CA . GLY A 1 259 ? 10.980 8.656 -20.381 1.00 76.38 259 GLY A CA 1
ATOM 1900 C C . GLY A 1 259 ? 9.730 8.282 -21.182 1.00 76.38 259 GLY A C 1
ATOM 1901 O O . GLY A 1 259 ? 9.402 9.001 -22.123 1.00 76.38 259 GLY A O 1
ATOM 1902 N N . SER A 1 260 ? 9.031 7.187 -20.874 1.00 84.62 260 SER A N 1
ATOM 1903 C CA . SER A 1 260 ? 7.829 6.783 -21.620 1.00 84.62 260 SER A CA 1
ATOM 1904 C C . SER A 1 260 ? 6.528 6.731 -20.806 1.00 84.62 260 SER A C 1
ATOM 1906 O O . SER A 1 260 ? 5.494 6.312 -21.337 1.00 84.62 260 SER A O 1
ATOM 1908 N N . LEU A 1 261 ? 6.536 7.121 -19.527 1.00 89.44 261 LEU A N 1
ATOM 1909 C CA . LEU A 1 261 ? 5.349 7.185 -18.671 1.00 89.44 261 LEU A CA 1
ATOM 1910 C C . LEU A 1 261 ? 4.285 8.115 -19.274 1.00 89.44 261 LEU A C 1
ATOM 1912 O O . LEU A 1 261 ? 4.570 9.189 -19.820 1.00 89.44 261 LEU A O 1
ATOM 1916 N N . SER A 1 262 ? 3.032 7.667 -19.196 1.00 91.69 262 SER A N 1
ATOM 1917 C CA . SER A 1 262 ? 1.860 8.507 -19.442 1.00 91.69 262 SER A CA 1
ATOM 1918 C C . SER A 1 262 ? 1.553 9.333 -18.185 1.00 91.69 262 SER A C 1
ATOM 1920 O O . SER A 1 262 ? 1.999 8.962 -17.099 1.00 91.69 262 SER A O 1
ATOM 1922 N N . PRO A 1 263 ? 0.818 10.450 -18.288 1.00 95.06 263 PRO A N 1
ATOM 1923 C CA . PRO A 1 263 ? 0.326 11.153 -17.101 1.00 95.06 263 PRO A CA 1
ATOM 1924 C C . PRO A 1 263 ? -0.436 10.208 -16.156 1.00 95.06 263 PRO A C 1
ATOM 1926 O O . PRO A 1 263 ? -1.146 9.319 -16.632 1.00 95.06 263 PRO A O 1
ATOM 1929 N N . SER A 1 264 ? -0.259 10.393 -14.846 1.00 95.12 264 SER A N 1
ATOM 1930 C CA . SER A 1 264 ? -0.799 9.541 -13.772 1.00 95.12 264 SER A CA 1
ATOM 1931 C C . SER A 1 264 ? -0.414 8.057 -13.896 1.00 95.12 264 SER A C 1
ATOM 1933 O O . SER A 1 264 ? -1.213 7.159 -13.624 1.00 95.12 264 SER A O 1
ATOM 1935 N N . SER A 1 265 ? 0.823 7.778 -14.317 1.00 93.94 265 SER A N 1
ATOM 1936 C CA . SER A 1 265 ? 1.384 6.420 -14.317 1.00 93.94 265 SER A CA 1
ATOM 1937 C C . SER A 1 265 ? 2.691 6.352 -13.540 1.00 93.94 265 SER A C 1
ATOM 1939 O O . SER A 1 265 ? 3.375 7.364 -13.345 1.00 93.94 265 SER A O 1
ATOM 1941 N N . CYS A 1 266 ? 3.030 5.148 -13.092 1.00 94.06 266 CYS A N 1
ATOM 1942 C CA . CYS A 1 266 ? 4.262 4.888 -12.372 1.00 94.06 266 CYS A CA 1
ATOM 1943 C C . CYS A 1 266 ? 4.977 3.641 -12.907 1.00 94.06 266 CYS A C 1
ATOM 1945 O O . CYS A 1 266 ? 4.381 2.795 -13.575 1.00 94.06 266 CYS A O 1
ATOM 1947 N N . ALA A 1 267 ? 6.272 3.527 -12.634 1.00 91.31 267 ALA A N 1
ATOM 1948 C CA . ALA A 1 267 ? 7.033 2.305 -12.854 1.00 91.31 267 ALA A CA 1
ATOM 1949 C C . ALA A 1 267 ? 7.993 2.070 -11.689 1.00 91.31 267 ALA A C 1
ATOM 1951 O O . ALA A 1 267 ? 8.624 3.011 -11.211 1.00 91.31 267 ALA A O 1
ATOM 1952 N N . TYR A 1 268 ? 8.114 0.828 -11.231 1.00 90.56 268 TYR A N 1
ATOM 1953 C CA . TYR A 1 268 ? 9.043 0.466 -10.167 1.00 90.56 268 TYR A CA 1
ATOM 1954 C C . TYR A 1 268 ? 10.197 -0.379 -10.707 1.00 90.56 268 TYR A C 1
ATOM 1956 O O . TYR A 1 268 ? 9.994 -1.519 -11.132 1.00 90.56 268 TYR A O 1
ATOM 1964 N N . ASP A 1 269 ? 11.401 0.188 -10.648 1.00 86.88 269 ASP A N 1
ATOM 1965 C CA . ASP A 1 269 ? 12.652 -0.480 -10.990 1.00 86.88 269 ASP A CA 1
ATOM 1966 C C . ASP A 1 269 ? 13.145 -1.265 -9.771 1.00 86.88 269 ASP A C 1
ATOM 1968 O O . ASP A 1 269 ? 13.700 -0.713 -8.814 1.00 86.88 269 ASP A O 1
ATOM 1972 N N . VAL A 1 270 ? 12.938 -2.580 -9.816 1.00 80.62 270 VAL A N 1
ATOM 1973 C CA . VAL A 1 270 ? 13.317 -3.502 -8.737 1.00 80.62 270 VAL A CA 1
ATOM 1974 C C . VAL A 1 270 ? 14.841 -3.603 -8.580 1.00 80.62 270 VAL A C 1
ATOM 1976 O O . VAL A 1 270 ? 15.317 -3.907 -7.486 1.00 80.62 270 VAL A O 1
ATOM 1979 N N . ILE A 1 271 ? 15.617 -3.350 -9.641 1.00 77.25 271 ILE A N 1
ATOM 1980 C CA . ILE A 1 271 ? 17.085 -3.462 -9.624 1.00 77.25 271 ILE A CA 1
ATOM 1981 C C . ILE A 1 271 ? 17.675 -2.309 -8.835 1.00 77.25 271 ILE A C 1
ATOM 1983 O O . ILE A 1 271 ? 18.456 -2.517 -7.907 1.00 77.25 271 ILE A O 1
ATOM 1987 N N . ASN A 1 272 ? 17.307 -1.096 -9.235 1.00 83.81 272 ASN A N 1
ATOM 1988 C CA . ASN A 1 272 ? 17.853 0.121 -8.656 1.00 83.81 272 ASN A CA 1
ATOM 1989 C C . ASN A 1 272 ? 17.085 0.556 -7.404 1.00 83.81 272 ASN A C 1
ATOM 1991 O O . ASN A 1 272 ? 17.527 1.475 -6.717 1.00 83.81 272 ASN A O 1
ATOM 1995 N N . GLN A 1 273 ? 15.973 -0.123 -7.091 1.00 90.75 273 GLN A N 1
ATOM 1996 C CA . GLN A 1 273 ? 15.040 0.260 -6.035 1.00 90.75 273 GLN A CA 1
ATOM 1997 C C . GLN A 1 273 ? 14.614 1.714 -6.221 1.00 90.75 273 GLN A C 1
ATOM 1999 O O . GLN A 1 273 ? 14.778 2.549 -5.334 1.00 90.75 273 GLN A O 1
ATOM 2004 N N . GLU A 1 274 ? 14.120 2.033 -7.414 1.00 93.06 274 GLU A N 1
ATOM 2005 C CA . GLU A 1 274 ? 13.686 3.378 -7.779 1.00 93.06 274 GLU A CA 1
ATOM 2006 C C . GLU A 1 274 ? 12.223 3.346 -8.219 1.00 93.06 274 GLU A C 1
ATOM 2008 O O . GLU A 1 274 ? 11.824 2.538 -9.058 1.00 93.06 274 GLU A O 1
ATOM 2013 N N . LEU A 1 275 ? 11.417 4.250 -7.664 1.00 94.31 275 LEU A N 1
ATOM 2014 C CA . LEU A 1 275 ? 10.062 4.496 -8.137 1.00 94.31 275 LEU A CA 1
ATOM 2015 C C . LEU A 1 275 ? 10.086 5.680 -9.098 1.00 94.31 275 LEU A C 1
ATOM 2017 O O . LEU A 1 275 ? 10.483 6.780 -8.718 1.00 94.31 275 LEU A O 1
ATOM 2021 N N . TYR A 1 276 ? 9.631 5.442 -10.320 1.00 94.75 276 TYR A N 1
ATOM 2022 C CA . TYR A 1 276 ? 9.421 6.430 -11.363 1.00 94.75 276 TYR A CA 1
ATOM 2023 C C . TYR A 1 276 ? 7.949 6.822 -11.379 1.00 94.75 276 TYR A C 1
ATOM 2025 O O . TYR A 1 276 ? 7.074 5.957 -11.383 1.00 94.75 276 TYR A O 1
ATOM 2033 N N . VAL A 1 277 ? 7.667 8.116 -11.426 1.00 95.56 277 VAL A N 1
ATOM 2034 C CA . VAL A 1 277 ? 6.312 8.658 -11.511 1.00 95.56 277 VAL A CA 1
ATOM 2035 C C . VAL A 1 277 ? 6.244 9.730 -12.585 1.00 95.56 277 VAL A C 1
ATOM 2037 O O . VAL A 1 277 ? 7.214 10.447 -12.853 1.00 95.56 277 VAL A O 1
ATOM 2040 N N . LYS A 1 278 ? 5.061 9.863 -13.174 1.00 96.00 278 LYS A N 1
ATOM 2041 C CA . LYS A 1 278 ? 4.672 11.031 -13.950 1.00 96.00 278 LYS A CA 1
ATOM 2042 C C . LYS A 1 278 ? 3.311 11.487 -13.466 1.00 96.00 278 LYS A C 1
ATOM 2044 O O . LYS A 1 278 ? 2.318 10.796 -13.701 1.00 96.00 278 LYS A O 1
ATOM 2049 N N . THR A 1 279 ? 3.290 12.624 -12.784 1.00 96.56 279 THR A N 1
ATOM 2050 C CA . THR A 1 279 ? 2.058 13.248 -12.302 1.00 96.56 279 THR A CA 1
ATOM 2051 C C . THR A 1 279 ? 1.176 13.647 -13.482 1.00 96.56 279 THR A C 1
ATOM 2053 O O . THR A 1 279 ? 1.604 13.703 -14.646 1.00 96.56 279 THR A O 1
ATOM 2056 N N . LYS A 1 280 ? -0.090 13.912 -13.195 1.00 96.38 280 LYS A N 1
ATOM 2057 C CA . LYS A 1 280 ? -1.093 14.333 -14.166 1.00 96.38 280 LYS A CA 1
ATOM 2058 C C . LYS A 1 280 ? -0.701 15.616 -14.893 1.00 96.38 280 LYS A C 1
ATOM 2060 O O . LYS A 1 280 ? -0.961 15.750 -16.089 1.00 96.38 280 LYS A O 1
ATOM 2065 N N . ASP A 1 281 ? -0.112 16.562 -14.169 1.00 95.69 281 ASP A N 1
ATOM 2066 C CA . ASP A 1 281 ? 0.317 17.860 -14.689 1.00 95.69 281 ASP A CA 1
ATOM 2067 C C . ASP A 1 281 ? 1.761 17.847 -15.226 1.00 95.69 281 ASP A C 1
ATOM 2069 O O . ASP A 1 281 ? 2.186 18.794 -15.890 1.00 95.69 281 ASP A O 1
ATOM 2073 N N . GLY A 1 282 ? 2.499 16.759 -14.983 1.00 95.06 282 GLY A N 1
ATOM 2074 C CA . GLY A 1 282 ? 3.897 16.605 -15.361 1.00 95.06 282 GLY A CA 1
ATOM 2075 C C . GLY A 1 282 ? 4.866 17.465 -14.545 1.00 95.06 282 GLY A C 1
ATOM 2076 O O . GLY A 1 282 ? 6.000 17.679 -14.988 1.00 95.06 282 GLY A O 1
ATOM 2077 N N . SER A 1 283 ? 4.435 18.000 -13.405 1.00 96.19 283 SER A N 1
ATOM 2078 C CA . SER A 1 283 ? 5.301 18.707 -12.469 1.00 96.19 283 SER A CA 1
ATOM 2079 C C . SER A 1 283 ? 6.028 17.738 -11.526 1.00 96.19 283 SER A C 1
ATOM 2081 O O . SER A 1 283 ? 5.792 16.529 -11.520 1.00 96.19 283 SER A O 1
ATOM 2083 N N . ALA A 1 284 ? 7.002 18.262 -10.778 1.00 96.19 284 ALA A N 1
ATOM 2084 C CA . ALA A 1 284 ? 7.691 17.474 -9.765 1.00 96.19 284 ALA A CA 1
ATOM 2085 C C . ALA A 1 284 ? 6.726 17.194 -8.610 1.00 96.19 284 ALA A C 1
ATOM 2087 O O . ALA A 1 284 ? 6.117 18.158 -8.141 1.00 96.19 284 ALA A O 1
ATOM 2088 N N . PRO A 1 285 ? 6.652 15.954 -8.094 1.00 97.31 285 PRO A N 1
ATOM 2089 C CA . PRO A 1 285 ? 5.731 15.675 -7.010 1.00 97.31 285 PRO A CA 1
ATOM 2090 C C . PRO A 1 285 ? 6.026 16.516 -5.763 1.00 97.31 285 PRO A C 1
ATOM 2092 O O . PRO A 1 285 ? 7.173 16.604 -5.301 1.00 97.31 285 PRO A O 1
ATOM 2095 N N . ALA A 1 286 ? 4.983 17.120 -5.209 1.00 96.69 286 ALA A N 1
ATOM 2096 C CA . ALA A 1 286 ? 4.999 17.846 -3.955 1.00 96.69 286 ALA A CA 1
ATOM 2097 C C . ALA A 1 286 ? 5.074 16.895 -2.746 1.00 96.69 286 ALA A C 1
ATOM 2099 O O . ALA A 1 286 ? 4.934 15.671 -2.844 1.00 96.69 286 ALA A O 1
ATOM 2100 N N . ALA A 1 287 ? 5.304 17.471 -1.563 1.00 94.50 287 ALA A N 1
ATOM 2101 C CA . ALA A 1 287 ? 5.224 16.718 -0.316 1.00 94.50 287 ALA A CA 1
ATOM 2102 C C . ALA A 1 287 ? 3.803 16.170 -0.124 1.00 94.50 287 ALA A C 1
ATOM 2104 O O . ALA A 1 287 ? 2.830 16.908 -0.261 1.00 94.50 287 ALA A O 1
ATOM 2105 N N . ASN A 1 288 ? 3.705 14.892 0.236 1.00 93.75 288 ASN A N 1
ATOM 2106 C CA . ASN A 1 288 ? 2.454 14.156 0.422 1.00 93.75 288 ASN A CA 1
ATOM 2107 C C . ASN A 1 288 ? 1.541 14.059 -0.821 1.00 93.75 288 ASN A C 1
ATOM 2109 O O . ASN A 1 288 ? 0.372 13.718 -0.679 1.00 93.75 288 ASN A O 1
ATOM 2113 N N . GLU A 1 289 ? 2.047 14.319 -2.030 1.00 96.44 289 GLU A N 1
ATOM 2114 C CA . GLU A 1 289 ? 1.272 14.122 -3.268 1.00 96.44 289 GLU A CA 1
ATOM 2115 C C . GLU A 1 289 ? 1.229 12.646 -3.673 1.00 96.44 289 GLU A C 1
ATOM 2117 O O . GLU A 1 289 ? 0.178 12.114 -4.018 1.00 96.44 289 GLU A O 1
ATOM 2122 N N . ILE A 1 290 ? 2.373 11.960 -3.593 1.00 97.75 290 ILE A N 1
ATOM 2123 C CA . ILE A 1 290 ? 2.472 10.542 -3.938 1.00 97.75 290 ILE A CA 1
ATOM 2124 C C . ILE A 1 290 ? 2.418 9.706 -2.668 1.00 97.75 290 ILE A C 1
ATOM 2126 O O . ILE A 1 290 ? 3.207 9.914 -1.741 1.00 97.75 290 ILE A O 1
ATOM 2130 N N . SER A 1 291 ? 1.533 8.716 -2.646 1.00 97.00 291 SER A N 1
ATOM 2131 C CA . SER A 1 291 ? 1.444 7.718 -1.582 1.00 97.00 291 SER A CA 1
ATOM 2132 C C . SER A 1 291 ? 1.464 6.301 -2.153 1.00 97.00 291 SER A C 1
ATOM 2134 O O . SER A 1 291 ? 1.317 6.086 -3.354 1.00 97.00 291 SER A O 1
ATOM 2136 N N . TYR A 1 292 ? 1.695 5.304 -1.304 1.00 96.31 292 TYR A N 1
ATOM 2137 C CA . TYR A 1 292 ? 1.599 3.892 -1.675 1.00 96.31 292 TYR A CA 1
ATOM 2138 C C . TYR A 1 292 ? 0.879 3.098 -0.594 1.00 96.31 292 TYR A C 1
ATOM 2140 O O . TYR A 1 292 ? 0.936 3.454 0.584 1.00 96.31 292 TYR A O 1
ATOM 2148 N N . ALA A 1 293 ? 0.251 1.989 -0.984 1.00 94.50 293 ALA A N 1
ATOM 2149 C CA . ALA A 1 293 ? -0.323 1.039 -0.036 1.00 94.50 293 ALA A CA 1
ATOM 2150 C C . ALA A 1 293 ? 0.804 0.375 0.777 1.00 94.50 293 ALA A C 1
ATOM 2152 O O . ALA A 1 293 ? 1.589 -0.410 0.242 1.00 94.50 293 ALA A O 1
ATOM 2153 N N . ASN A 1 294 ? 0.900 0.716 2.061 1.00 94.25 294 ASN A N 1
ATOM 2154 C CA . ASN A 1 294 ? 1.951 0.266 2.974 1.00 94.25 294 ASN A CA 1
ATOM 2155 C C . ASN A 1 294 ? 1.478 -0.824 3.948 1.00 94.25 294 ASN A C 1
ATOM 2157 O O . ASN A 1 294 ? 2.307 -1.575 4.461 1.00 94.25 294 ASN A O 1
ATOM 2161 N N . LEU A 1 295 ? 0.173 -0.908 4.215 1.00 92.50 295 LEU A N 1
ATOM 2162 C CA . LEU A 1 295 ? -0.415 -1.915 5.098 1.00 92.50 295 LEU A CA 1
ATOM 2163 C C . LEU A 1 295 ? -1.204 -2.958 4.305 1.00 92.50 295 LEU A C 1
ATOM 2165 O O . LEU A 1 295 ? -1.960 -2.613 3.399 1.00 92.50 295 LEU A O 1
ATOM 2169 N N . ASP A 1 296 ? -1.094 -4.221 4.718 1.00 90.00 296 ASP A N 1
ATOM 2170 C CA . ASP A 1 296 ? -1.873 -5.325 4.143 1.00 90.00 296 ASP A CA 1
ATOM 2171 C C . ASP A 1 296 ? -3.352 -5.280 4.573 1.00 90.00 296 ASP A C 1
ATOM 2173 O O . ASP A 1 296 ? -4.236 -5.762 3.865 1.00 90.00 296 ASP A O 1
ATOM 2177 N N . TYR A 1 297 ? -3.633 -4.726 5.757 1.00 93.44 297 TYR A N 1
ATOM 2178 C CA . TYR A 1 297 ? -4.977 -4.619 6.324 1.00 93.44 297 TYR A CA 1
ATOM 2179 C C . TYR A 1 297 ? -5.104 -3.427 7.282 1.00 93.44 297 TYR A C 1
ATOM 2181 O O . TYR A 1 297 ? -4.205 -3.134 8.072 1.00 93.44 297 TYR A O 1
ATOM 2189 N N . ILE A 1 298 ? -6.268 -2.773 7.254 1.00 95.19 298 ILE A N 1
ATOM 2190 C CA . ILE A 1 298 ? -6.615 -1.665 8.164 1.00 95.19 298 ILE A CA 1
ATOM 2191 C C . ILE A 1 298 ? -7.191 -2.151 9.503 1.00 95.19 298 ILE A C 1
ATOM 2193 O O . ILE A 1 298 ? -7.038 -1.476 10.514 1.00 95.19 298 ILE A O 1
ATOM 2197 N N . PHE A 1 299 ? -7.785 -3.349 9.542 1.00 96.81 299 PHE A N 1
ATOM 2198 C CA . PHE A 1 299 ? -8.283 -3.990 10.762 1.00 96.81 299 PHE A CA 1
ATOM 2199 C C . PHE A 1 299 ? -7.703 -5.392 10.919 1.00 96.81 299 PHE A C 1
ATOM 2201 O O . PHE A 1 299 ? -7.746 -6.195 9.988 1.00 96.81 299 PHE A O 1
ATOM 2208 N N . SER A 1 300 ? -7.237 -5.714 12.126 1.00 97.44 300 SER A N 1
ATOM 2209 C CA . SER A 1 300 ? -6.867 -7.074 12.521 1.00 97.44 300 SER A CA 1
ATOM 2210 C C . SER A 1 300 ? -7.822 -7.590 13.588 1.00 97.44 300 SER A C 1
ATOM 2212 O O . SER A 1 300 ? -7.813 -7.120 14.724 1.00 97.44 300 SER A O 1
ATOM 2214 N N . ILE A 1 301 ? -8.637 -8.581 13.224 1.00 97.44 301 ILE A N 1
ATOM 2215 C CA . ILE A 1 301 ? -9.608 -9.252 14.111 1.00 97.44 301 ILE A CA 1
ATOM 2216 C C . ILE A 1 301 ? -9.222 -10.710 14.400 1.00 97.44 301 ILE A C 1
ATOM 2218 O O . ILE A 1 301 ? -10.062 -11.536 14.761 1.00 97.44 301 ILE A O 1
ATOM 2222 N N . THR A 1 302 ? -7.946 -11.048 14.211 1.00 97.31 302 THR A N 1
ATOM 2223 C CA . THR A 1 302 ? -7.437 -12.420 14.311 1.00 97.31 302 THR A CA 1
ATOM 2224 C C . THR A 1 302 ? -7.757 -13.033 15.675 1.00 97.31 302 THR A C 1
ATOM 2226 O O . THR A 1 302 ? -7.363 -12.511 16.718 1.00 97.31 302 THR A O 1
ATOM 2229 N N . ASN A 1 303 ? -8.459 -14.171 15.665 1.00 97.25 303 ASN A N 1
ATOM 2230 C CA . ASN A 1 303 ? -8.910 -14.888 16.863 1.00 97.25 303 ASN A CA 1
ATOM 2231 C C . ASN A 1 303 ? -9.798 -14.052 17.806 1.00 97.25 303 ASN A C 1
ATOM 2233 O O . ASN A 1 303 ? -9.767 -14.251 19.023 1.00 97.25 303 ASN A O 1
ATOM 2237 N N . LYS A 1 304 ? -10.585 -13.111 17.268 1.00 98.00 304 LYS A N 1
ATOM 2238 C CA . LYS A 1 304 ? -11.581 -12.336 18.023 1.00 98.00 304 LYS A CA 1
ATOM 2239 C C . LYS A 1 304 ? -12.995 -12.694 17.579 1.00 98.00 304 LYS A C 1
ATOM 2241 O O . LYS A 1 304 ? -13.222 -13.115 16.449 1.00 98.00 304 LYS A O 1
ATOM 2246 N N . SER A 1 305 ? -13.952 -12.550 18.491 1.00 98.12 305 SER A N 1
ATOM 2247 C CA . SER A 1 305 ? -15.361 -12.885 18.259 1.00 98.12 305 SER A CA 1
ATOM 2248 C C . SER A 1 305 ? -16.291 -11.767 18.725 1.00 98.12 305 SER A C 1
ATOM 2250 O O . SER A 1 305 ? -15.916 -10.946 19.564 1.00 98.12 305 SER A O 1
ATOM 2252 N N . ASN A 1 306 ? -17.512 -11.745 18.176 1.00 98.06 306 ASN A N 1
ATOM 2253 C CA . ASN A 1 306 ? -18.562 -10.769 18.501 1.00 98.06 306 ASN A CA 1
ATOM 2254 C C . ASN A 1 306 ? -18.096 -9.308 18.339 1.00 98.06 306 ASN A C 1
ATOM 2256 O O . ASN A 1 306 ? -18.297 -8.476 19.224 1.00 98.06 306 ASN A O 1
ATOM 2260 N N . ILE A 1 307 ? -17.449 -9.014 17.210 1.00 98.38 307 ILE A N 1
ATOM 2261 C CA . ILE A 1 307 ? -17.032 -7.664 16.822 1.00 98.38 307 ILE A CA 1
ATOM 2262 C C . ILE A 1 307 ? -17.998 -7.147 15.759 1.00 98.38 307 ILE A C 1
ATOM 2264 O O . ILE A 1 307 ? -18.301 -7.858 14.802 1.00 98.38 307 ILE A O 1
ATOM 2268 N N . THR A 1 308 ? -18.474 -5.918 15.924 1.00 98.06 308 THR A N 1
ATOM 2269 C CA . THR A 1 308 ? -19.278 -5.204 14.930 1.00 98.06 308 THR A CA 1
ATOM 2270 C C . THR A 1 308 ? -18.475 -4.020 14.421 1.00 98.06 308 THR A C 1
ATOM 2272 O O . THR A 1 308 ? -18.094 -3.157 15.206 1.00 98.06 308 THR A O 1
ATOM 2275 N N . ILE A 1 309 ? -18.230 -3.971 13.115 1.00 97.69 309 ILE A N 1
ATOM 2276 C CA . ILE A 1 309 ? -17.672 -2.793 12.449 1.00 97.69 309 ILE A CA 1
ATOM 2277 C C . ILE A 1 309 ? -18.840 -2.098 11.751 1.00 97.69 309 ILE A C 1
ATOM 2279 O O . ILE A 1 309 ? -19.469 -2.671 10.861 1.00 97.69 309 ILE A O 1
ATOM 2283 N N . GLY A 1 310 ? -19.191 -0.914 12.244 1.00 96.25 310 GLY A N 1
ATOM 2284 C CA . GLY A 1 310 ? -20.23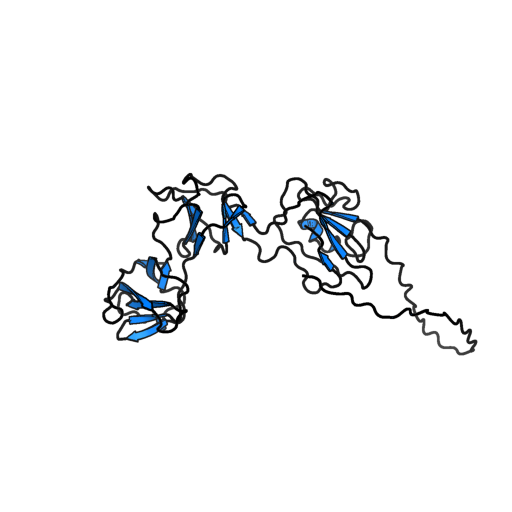7 -0.063 11.694 1.00 96.25 310 GLY A CA 1
ATOM 2285 C C . GLY A 1 310 ? -19.738 0.766 10.514 1.00 96.25 310 GLY A C 1
ATOM 2286 O O . GLY A 1 310 ? -18.720 0.460 9.898 1.00 96.25 310 GLY A O 1
ATOM 2287 N N . LYS A 1 311 ? -20.471 1.837 10.198 1.00 94.69 311 LYS A N 1
ATOM 2288 C CA . LYS A 1 311 ? -20.030 2.807 9.192 1.00 94.69 311 LYS A CA 1
ATOM 2289 C C . LYS A 1 311 ? -18.773 3.517 9.703 1.00 94.69 311 LYS A C 1
ATOM 2291 O O . LYS A 1 311 ? -18.795 4.035 10.819 1.00 94.69 311 LYS A O 1
ATOM 2296 N N . ILE A 1 312 ? -17.731 3.524 8.882 1.00 91.00 312 ILE A N 1
ATOM 2297 C CA . ILE A 1 312 ? -16.492 4.289 9.037 1.00 91.00 312 ILE A CA 1
ATOM 2298 C C . ILE A 1 312 ? -16.353 5.101 7.756 1.00 91.00 312 ILE A C 1
ATOM 2300 O O . ILE A 1 312 ? -16.597 4.503 6.679 1.00 91.00 312 ILE A O 1
#

Sequence (312 aa):
MKISQFLNNSLYAITFIAAALLLPGCGSKSTVSSLQEAPPASNKLYVCATGDNSAPSDGTCAHAFNADGFNTAENWGPGANKVSAGNTVIIKDDGGAYMSTFTIQGSGTAGNPITIQAESGDSPVISGEAFINGPWTATGTNSEYKVSFSKIPYSVFEDSATVMDCLVDETPQGWGLYSGNTYSTQRLYYVPAVVYAGGAGLYVKLTRGTDKNSLSAGQWIEGNILDVRGRKLYVHAPGDVDLSAQPKGYVLAASKEAGSLSPSSCAYDVINQELYVKTKDGSAPAANEISYANLDYIFSITNKSNITIGKI

Secondary structure (DSSP, 8-state):
------------------------------------PPPPP--EEEE-TT--SS-TTSS-TTTSB-HHHHH-GGGBSSSTTSB-TT-EEEE--SS-EE-S-EE-----BTTB-EEEEE-TT---EE--EEE-----EE-STTS-EEEE--S--S-EEETTTEE-EEEEPB-----EEEETTEEE-S-BSS--SEEEEEETTEEEEEEE-S-TTSPPTTEEEEEE-SSTT-EEEEEE-TTS--TTSSPTTSEEEES--TT-PPTTEEEEETTTTEEEEE-SS-SPPPTTTEEEE--S-SEE-TT--SEEE---

pLDDT: mean 84.09, std 17.55, range [30.42, 98.44]